Protein AF-A0A0D2JL70-F1 (afdb_monomer_lite)

Organism: NCBI:txid145388

Radius of gyration: 20.04 Å; chains: 1; bounding box: 52×46×48 Å

Structure (mmCIF, N/CA/C/O backbone):
data_AF-A0A0D2JL70-F1
#
_entry.id   AF-A0A0D2JL70-F1
#
loop_
_atom_site.group_PDB
_atom_site.id
_atom_site.type_symbol
_atom_site.label_atom_id
_atom_site.label_alt_id
_atom_site.label_comp_id
_atom_site.label_asym_id
_atom_site.label_entity_id
_atom_site.label_seq_id
_atom_site.pdbx_PDB_ins_code
_atom_site.Cartn_x
_atom_site.Cartn_y
_atom_site.Cartn_z
_atom_site.occupancy
_atom_site.B_iso_or_equiv
_atom_site.auth_seq_id
_atom_site.auth_comp_id
_atom_site.auth_asym_id
_atom_site.auth_atom_id
_atom_site.pdbx_PDB_model_num
ATOM 1 N N . MET 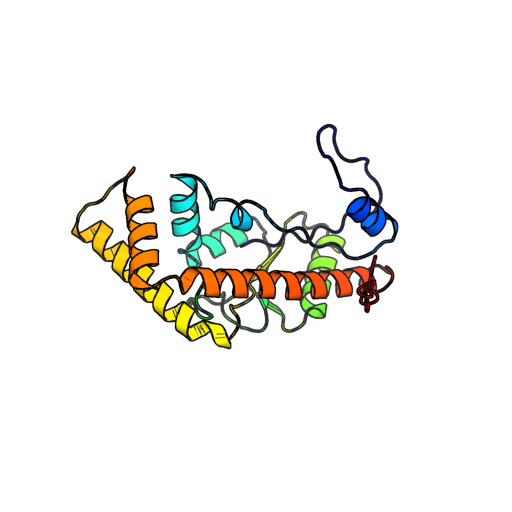A 1 1 ? -1.209 4.383 2.221 1.00 30.00 1 MET A N 1
ATOM 2 C CA . MET A 1 1 ? -0.107 3.481 1.805 1.00 30.00 1 MET A CA 1
ATOM 3 C C . MET A 1 1 ? 0.174 3.728 0.330 1.00 30.00 1 MET A C 1
ATOM 5 O O . MET A 1 1 ? -0.659 3.369 -0.486 1.00 30.00 1 MET A O 1
ATOM 9 N N . ALA A 1 2 ? 1.285 4.381 -0.013 1.00 23.38 2 ALA A N 1
ATOM 10 C CA . ALA A 1 2 ? 1.681 4.625 -1.400 1.00 23.38 2 ALA A CA 1
ATOM 11 C C . ALA A 1 2 ? 2.983 3.865 -1.677 1.00 23.38 2 ALA A C 1
ATOM 13 O O . ALA A 1 2 ? 3.986 4.093 -1.003 1.00 23.38 2 ALA A O 1
ATOM 14 N N . PHE A 1 3 ? 2.953 2.930 -2.625 1.00 27.83 3 PHE A N 1
ATOM 15 C CA . PHE A 1 3 ? 4.145 2.232 -3.099 1.00 27.83 3 PHE A CA 1
ATOM 16 C C . PHE A 1 3 ? 4.815 3.085 -4.171 1.00 27.83 3 PHE A C 1
ATOM 18 O O . PHE A 1 3 ? 4.358 3.137 -5.307 1.00 27.83 3 PHE A O 1
ATOM 25 N N . ALA A 1 4 ? 5.923 3.740 -3.834 1.00 27.39 4 ALA A N 1
ATOM 26 C CA . ALA A 1 4 ? 6.782 4.349 -4.839 1.00 27.39 4 ALA A CA 1
ATOM 27 C C . ALA A 1 4 ? 7.644 3.253 -5.488 1.00 27.39 4 ALA A C 1
ATOM 29 O O . ALA A 1 4 ? 8.771 2.998 -5.070 1.00 27.39 4 ALA A O 1
ATOM 30 N N . ALA A 1 5 ? 7.110 2.582 -6.511 1.00 31.72 5 ALA A N 1
ATOM 31 C CA . ALA A 1 5 ? 7.926 1.791 -7.426 1.00 31.72 5 ALA A CA 1
ATOM 32 C C . ALA A 1 5 ? 8.695 2.762 -8.338 1.00 31.72 5 ALA A C 1
ATOM 34 O O . ALA A 1 5 ? 8.211 3.158 -9.393 1.00 31.72 5 ALA A O 1
ATOM 35 N N . HIS A 1 6 ? 9.863 3.222 -7.894 1.00 35.59 6 HIS A N 1
ATOM 36 C CA . HIS A 1 6 ? 10.832 3.891 -8.760 1.00 35.59 6 HIS A CA 1
ATOM 37 C C . HIS A 1 6 ? 11.891 2.866 -9.164 1.00 35.59 6 HIS A C 1
ATOM 39 O O . HIS A 1 6 ? 12.798 2.573 -8.384 1.00 35.59 6 HIS A O 1
ATOM 45 N N . LEU A 1 7 ? 11.791 2.326 -10.382 1.00 39.09 7 LEU A N 1
ATOM 46 C CA . LEU A 1 7 ? 12.966 1.769 -11.045 1.00 39.09 7 LEU A CA 1
ATOM 47 C C . LEU A 1 7 ? 13.749 2.946 -11.634 1.00 39.09 7 LEU A C 1
ATOM 49 O O . LEU A 1 7 ? 13.274 3.673 -12.504 1.00 39.09 7 LEU A O 1
ATOM 53 N N . CYS A 1 8 ? 14.938 3.179 -11.085 1.00 33.12 8 CYS A N 1
ATOM 54 C CA . CYS A 1 8 ? 15.858 4.196 -11.567 1.00 33.12 8 CYS A CA 1
ATOM 55 C C . CYS A 1 8 ? 16.460 3.711 -12.894 1.00 33.12 8 CYS A C 1
ATOM 57 O O . CYS A 1 8 ? 17.363 2.874 -12.901 1.00 33.12 8 CYS A O 1
ATOM 59 N N . ALA A 1 9 ? 15.951 4.218 -14.017 1.00 33.25 9 ALA A N 1
ATOM 60 C CA . ALA A 1 9 ? 16.594 4.049 -15.311 1.00 33.25 9 ALA A CA 1
ATOM 61 C C . ALA A 1 9 ? 17.949 4.784 -15.302 1.00 33.25 9 ALA A C 1
ATOM 63 O O . ALA A 1 9 ? 18.000 6.005 -15.211 1.00 33.25 9 ALA A O 1
ATOM 64 N N . ALA A 1 10 ? 19.034 4.009 -15.371 1.00 38.28 10 ALA A N 1
ATOM 65 C CA . ALA A 1 10 ? 20.401 4.396 -15.728 1.00 38.28 10 ALA A CA 1
ATOM 66 C C . ALA A 1 10 ? 20.964 5.728 -15.159 1.00 38.28 10 ALA A C 1
ATOM 68 O O . ALA A 1 10 ? 20.834 6.800 -15.741 1.00 38.28 10 ALA A O 1
ATOM 69 N N . ALA A 1 11 ? 21.774 5.577 -14.103 1.00 45.09 11 ALA A N 1
ATOM 70 C CA . ALA A 1 11 ? 23.018 6.317 -13.845 1.00 45.09 11 ALA A CA 1
ATOM 71 C C . ALA A 1 11 ? 22.952 7.856 -13.722 1.00 45.09 11 ALA A C 1
ATOM 73 O O . ALA A 1 11 ? 23.580 8.587 -14.487 1.00 45.09 11 ALA A O 1
ATOM 74 N N . ALA A 1 12 ? 22.350 8.340 -12.636 1.00 50.41 12 ALA A N 1
ATOM 75 C CA . ALA A 1 12 ? 22.871 9.519 -11.946 1.00 50.41 12 ALA A CA 1
ATOM 76 C C . ALA A 1 12 ? 23.528 9.058 -10.637 1.00 50.41 12 ALA A C 1
ATOM 78 O O . ALA A 1 12 ? 22.971 8.216 -9.930 1.00 50.41 12 ALA A O 1
ATOM 79 N N . ALA A 1 13 ? 24.725 9.566 -10.324 1.00 58.47 13 ALA A N 1
ATOM 80 C CA . ALA A 1 13 ? 25.339 9.317 -9.021 1.00 58.47 13 ALA A CA 1
ATOM 81 C C . ALA A 1 13 ? 24.361 9.764 -7.916 1.00 58.47 13 ALA A C 1
ATOM 83 O O . ALA A 1 13 ? 23.736 10.819 -8.075 1.00 58.47 13 ALA A O 1
ATOM 84 N N . PRO A 1 14 ? 24.191 8.982 -6.831 1.00 63.09 14 PRO A N 1
ATOM 85 C CA . PRO A 1 14 ? 23.273 9.357 -5.765 1.00 63.09 14 PRO A CA 1
ATOM 86 C C . PRO A 1 14 ? 23.644 10.751 -5.232 1.00 63.09 14 PRO A C 1
ATOM 88 O O . PRO A 1 14 ? 24.835 11.067 -5.132 1.00 63.09 14 PRO A O 1
ATOM 91 N N . PRO A 1 15 ? 22.655 11.608 -4.919 1.00 73.69 15 PRO A N 1
ATOM 92 C CA . PRO A 1 15 ? 22.916 12.948 -4.408 1.00 73.69 15 PRO A CA 1
ATOM 93 C C . PRO A 1 15 ? 23.774 12.889 -3.138 1.00 73.69 15 PRO A C 1
ATOM 95 O O . PRO A 1 15 ? 23.676 11.948 -2.346 1.00 73.69 15 PRO A O 1
ATOM 98 N N . SER A 1 16 ? 24.616 13.903 -2.929 1.00 74.50 16 SER A N 1
ATOM 99 C CA . SER A 1 16 ? 25.478 14.013 -1.749 1.00 74.50 16 SER A CA 1
ATOM 100 C C . SER A 1 16 ? 24.645 13.901 -0.466 1.00 74.50 16 SER A C 1
ATOM 102 O O . SER A 1 16 ? 23.803 14.751 -0.193 1.00 74.50 16 SER A O 1
ATOM 104 N N . GLY A 1 17 ? 24.878 12.839 0.314 1.00 76.00 17 GLY A N 1
ATOM 105 C CA . GLY A 1 17 ? 24.124 12.522 1.535 1.00 76.00 17 GLY A CA 1
ATOM 106 C C . GLY A 1 17 ? 23.255 11.260 1.451 1.00 76.00 17 GLY A C 1
ATOM 107 O O . GLY A 1 17 ? 22.793 10.791 2.488 1.00 76.00 17 GLY A O 1
ATOM 108 N N . LEU A 1 18 ? 23.072 10.669 0.264 1.00 80.94 18 LEU A N 1
ATOM 109 C CA . LEU A 1 18 ? 22.393 9.383 0.097 1.0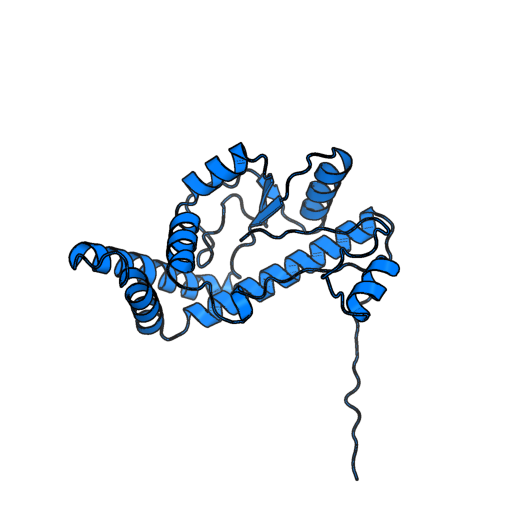0 80.94 18 LEU A CA 1
ATOM 110 C C . LEU A 1 18 ? 23.412 8.236 0.033 1.00 80.94 18 LEU A C 1
ATOM 112 O O . LEU A 1 18 ? 24.158 8.107 -0.937 1.00 80.94 18 LEU A O 1
ATOM 116 N N . ALA A 1 19 ? 23.421 7.383 1.056 1.00 84.62 19 ALA A N 1
ATOM 117 C CA . ALA A 1 19 ? 24.189 6.142 1.050 1.00 84.62 19 ALA A CA 1
ATOM 118 C C . ALA A 1 19 ? 23.319 4.991 0.525 1.00 84.62 19 ALA A C 1
ATOM 120 O O . ALA A 1 19 ? 22.267 4.695 1.090 1.00 84.62 19 ALA A O 1
ATOM 121 N N . VAL A 1 20 ? 23.772 4.331 -0.542 1.00 85.94 20 VAL A N 1
ATOM 122 C CA . VAL A 1 20 ? 23.134 3.129 -1.096 1.00 85.94 20 VAL A CA 1
ATOM 123 C C . VAL A 1 20 ? 24.009 1.929 -0.753 1.00 85.94 20 VAL A C 1
ATOM 125 O O . VAL A 1 20 ? 25.214 1.956 -0.998 1.00 85.94 20 VAL A O 1
ATOM 128 N N . ALA A 1 21 ? 23.419 0.887 -0.165 1.00 89.19 21 ALA A N 1
ATOM 129 C CA . ALA A 1 21 ? 24.138 -0.350 0.129 1.00 89.19 21 ALA A CA 1
ATOM 130 C C . ALA A 1 21 ? 24.642 -1.007 -1.169 1.00 89.19 21 ALA A C 1
ATOM 132 O O . ALA A 1 21 ? 23.918 -1.020 -2.165 1.00 89.19 21 ALA A O 1
ATOM 133 N N . GLU A 1 22 ? 25.848 -1.589 -1.154 1.00 89.06 22 GLU A N 1
ATOM 134 C CA . GLU A 1 22 ? 26.465 -2.167 -2.364 1.00 89.06 22 GLU A CA 1
ATOM 135 C C . GLU A 1 22 ? 25.594 -3.256 -3.002 1.00 89.06 22 GLU A C 1
ATOM 137 O O . GLU A 1 22 ? 25.507 -3.329 -4.220 1.00 89.06 22 GLU A O 1
ATOM 142 N N . GLU A 1 23 ? 24.880 -4.053 -2.204 1.00 89.31 23 GLU A N 1
ATOM 143 C CA . GLU A 1 23 ? 23.943 -5.060 -2.720 1.00 89.31 23 GLU A CA 1
ATOM 144 C C . GLU A 1 23 ? 22.833 -4.435 -3.582 1.00 89.31 23 GLU A C 1
ATOM 146 O O . GLU A 1 23 ? 22.519 -4.934 -4.663 1.00 89.31 23 GLU A O 1
ATOM 151 N N . VAL A 1 24 ? 22.278 -3.303 -3.140 1.00 87.50 24 VAL A N 1
ATOM 152 C CA . VAL A 1 24 ? 21.234 -2.572 -3.871 1.00 87.50 24 VAL A CA 1
ATOM 153 C C . VAL A 1 24 ? 21.829 -1.895 -5.103 1.00 87.50 24 VAL A C 1
ATOM 155 O O . VAL A 1 24 ? 21.246 -1.957 -6.183 1.00 87.50 24 VAL A O 1
ATOM 158 N N . ALA A 1 25 ? 23.012 -1.290 -4.974 1.00 85.50 25 ALA A N 1
ATOM 159 C CA . ALA A 1 25 ? 23.709 -0.672 -6.097 1.00 85.50 25 ALA A CA 1
ATOM 160 C C . ALA A 1 25 ? 24.062 -1.700 -7.188 1.00 85.50 25 ALA A C 1
ATOM 162 O O . ALA A 1 25 ? 23.877 -1.428 -8.375 1.00 85.50 25 ALA A O 1
ATOM 163 N N . ALA A 1 26 ? 24.525 -2.890 -6.801 1.00 83.94 26 ALA A N 1
ATOM 164 C CA . ALA A 1 26 ? 24.796 -3.998 -7.708 1.00 83.94 26 ALA A CA 1
ATOM 165 C C . ALA A 1 26 ? 23.518 -4.481 -8.403 1.00 83.94 26 ALA A C 1
ATOM 167 O O . ALA A 1 26 ? 23.506 -4.579 -9.628 1.00 83.94 26 ALA A O 1
ATOM 168 N N . ALA A 1 27 ? 22.427 -4.685 -7.654 1.00 84.62 27 ALA A N 1
ATOM 169 C CA . ALA A 1 27 ? 21.140 -5.071 -8.228 1.00 84.62 27 ALA A CA 1
ATOM 170 C C . ALA A 1 27 ? 20.658 -4.062 -9.286 1.00 84.62 27 ALA A C 1
ATOM 172 O O . ALA A 1 27 ? 20.289 -4.462 -10.389 1.00 84.62 27 ALA A O 1
ATOM 173 N N . LEU A 1 28 ? 20.752 -2.760 -8.998 1.00 84.00 28 LEU A N 1
ATOM 174 C CA . LEU A 1 28 ? 20.384 -1.706 -9.947 1.00 84.00 28 LEU A CA 1
ATOM 175 C C . LEU A 1 28 ? 21.287 -1.693 -11.192 1.00 84.00 28 LEU A C 1
ATOM 177 O O . LEU A 1 28 ? 20.782 -1.550 -12.303 1.00 84.00 28 LEU A O 1
ATOM 181 N N . ARG A 1 29 ? 22.608 -1.880 -11.041 1.00 82.12 29 ARG A N 1
ATOM 182 C CA . ARG A 1 29 ? 23.542 -1.978 -12.185 1.00 82.12 29 ARG A CA 1
ATOM 183 C C . ARG A 1 29 ? 23.259 -3.188 -13.075 1.00 82.12 29 ARG A C 1
ATOM 185 O O . ARG A 1 29 ? 23.468 -3.113 -14.280 1.00 82.12 29 ARG A O 1
ATOM 192 N N . GLU A 1 30 ? 22.818 -4.290 -12.480 1.00 83.31 30 GLU A N 1
ATOM 193 C CA . GLU A 1 30 ? 22.501 -5.547 -13.165 1.00 83.31 30 GLU A CA 1
ATOM 194 C C . GLU A 1 30 ? 21.080 -5.569 -13.755 1.00 83.31 30 GLU A C 1
ATOM 196 O O . GLU A 1 30 ? 20.690 -6.563 -14.366 1.00 83.31 30 GLU A O 1
ATOM 201 N N . GLY A 1 31 ? 20.290 -4.501 -13.574 1.00 78.69 31 GLY A N 1
ATOM 202 C CA . GLY A 1 31 ? 18.889 -4.457 -14.004 1.00 78.69 31 GLY A CA 1
ATOM 203 C C . GLY A 1 31 ? 17.989 -5.430 -13.233 1.00 78.69 31 GLY A C 1
ATOM 204 O O . GLY A 1 31 ? 16.946 -5.841 -13.738 1.00 78.69 31 GLY A O 1
ATOM 205 N N . ARG A 1 32 ? 18.397 -5.833 -12.024 1.00 82.38 32 ARG A N 1
ATOM 206 C CA . ARG A 1 32 ? 17.608 -6.699 -11.145 1.00 82.38 32 ARG A CA 1
ATOM 207 C C . ARG A 1 32 ? 16.545 -5.867 -10.418 1.00 82.38 32 ARG A C 1
ATOM 209 O O . ARG A 1 32 ? 16.842 -4.754 -9.979 1.00 82.38 32 ARG A O 1
ATOM 216 N N . PRO A 1 33 ? 15.323 -6.398 -10.247 1.00 83.19 33 PRO A N 1
ATOM 217 C CA . PRO A 1 33 ? 14.238 -5.670 -9.600 1.00 83.19 33 PRO A CA 1
ATOM 218 C C . PRO A 1 33 ? 14.545 -5.396 -8.123 1.00 83.19 33 PRO A C 1
ATOM 220 O O . PRO A 1 33 ? 15.004 -6.278 -7.396 1.00 83.19 33 PRO A O 1
ATOM 223 N N . VAL A 1 34 ? 14.244 -4.175 -7.677 1.00 85.25 34 VAL A N 1
ATOM 224 C CA . VAL A 1 34 ? 14.406 -3.719 -6.290 1.00 85.25 34 VAL A CA 1
ATOM 225 C C . VAL A 1 34 ? 13.077 -3.156 -5.796 1.00 85.25 34 VAL A C 1
ATOM 227 O O . VAL A 1 34 ? 12.405 -2.416 -6.511 1.00 85.25 34 VAL A O 1
ATOM 230 N N . VAL A 1 35 ? 12.709 -3.483 -4.556 1.00 87.44 35 VAL A N 1
ATOM 231 C CA . VAL A 1 35 ? 11.537 -2.924 -3.869 1.00 87.44 35 VAL A CA 1
ATOM 232 C C . VAL A 1 35 ? 12.014 -2.126 -2.666 1.00 87.44 35 VAL A C 1
ATOM 234 O O . VAL A 1 35 ? 12.699 -2.659 -1.795 1.00 87.44 35 VAL A O 1
ATOM 237 N N . ALA A 1 36 ? 11.642 -0.850 -2.611 1.00 84.44 36 ALA A N 1
ATOM 238 C CA . ALA A 1 36 ? 11.872 -0.021 -1.438 1.00 84.44 36 ALA A CA 1
ATOM 239 C C . ALA A 1 36 ? 10.803 -0.303 -0.371 1.00 84.44 36 ALA A C 1
ATOM 241 O O . ALA A 1 36 ? 9.616 -0.403 -0.681 1.00 84.44 36 ALA A O 1
ATOM 242 N N . LEU A 1 37 ? 11.227 -0.400 0.889 1.00 78.19 37 LEU A N 1
ATOM 243 C CA . LEU A 1 37 ? 10.343 -0.506 2.048 1.00 78.19 37 LEU A CA 1
ATOM 244 C C . LEU A 1 37 ? 10.550 0.709 2.952 1.00 78.19 37 LEU A C 1
ATOM 246 O O . LEU A 1 37 ? 11.675 1.155 3.171 1.00 78.19 37 LEU A O 1
ATOM 250 N N . GLU A 1 38 ? 9.452 1.241 3.471 1.00 77.00 38 GLU A N 1
ATOM 251 C CA . GLU A 1 38 ? 9.439 2.403 4.355 1.00 77.00 38 GLU A CA 1
ATOM 252 C C . GLU A 1 38 ? 9.718 1.954 5.805 1.00 77.00 38 GLU A C 1
ATOM 254 O O . GLU A 1 38 ? 9.176 0.948 6.270 1.00 77.00 38 GLU A O 1
ATOM 259 N N . SER A 1 39 ? 10.617 2.651 6.510 1.00 52.00 39 SER A N 1
ATOM 260 C CA . SER A 1 39 ? 11.148 2.208 7.807 1.00 52.00 39 SER A CA 1
ATOM 261 C C . SER A 1 39 ? 10.326 2.682 9.006 1.00 52.00 39 SER A C 1
ATOM 263 O O . SER A 1 39 ? 10.401 2.052 10.066 1.00 52.00 39 SER A O 1
ATOM 265 N N . THR A 1 40 ? 9.526 3.744 8.867 1.00 53.31 40 THR A N 1
ATOM 266 C CA . THR A 1 40 ? 8.657 4.280 9.929 1.00 53.31 40 THR A CA 1
ATOM 267 C C . THR A 1 40 ? 7.587 3.264 10.318 1.00 53.31 40 THR A C 1
ATOM 269 O O . THR A 1 40 ? 7.313 3.097 11.509 1.00 53.31 40 THR A O 1
ATOM 272 N N . ILE A 1 41 ? 7.063 2.503 9.351 1.00 52.72 41 ILE A N 1
ATOM 273 C CA . ILE A 1 41 ? 6.166 1.360 9.591 1.00 52.72 41 ILE A CA 1
ATOM 274 C C . ILE A 1 41 ? 6.850 0.245 10.405 1.00 52.72 41 ILE A C 1
ATOM 276 O O . ILE A 1 41 ? 6.196 -0.402 11.220 1.00 52.72 41 ILE A O 1
ATOM 280 N N . ILE A 1 42 ? 8.154 0.021 10.211 1.00 41.28 42 ILE A N 1
ATOM 281 C CA . ILE A 1 42 ? 8.908 -1.071 10.853 1.00 41.28 42 ILE A CA 1
ATOM 282 C C . ILE A 1 42 ? 9.414 -0.674 12.248 1.00 41.28 42 ILE A C 1
ATOM 284 O O . ILE A 1 42 ? 9.486 -1.518 13.138 1.00 41.28 42 ILE A O 1
ATOM 288 N N . SER A 1 43 ? 9.786 0.594 12.439 1.00 33.94 43 SER A N 1
ATOM 289 C CA . SER A 1 43 ? 10.652 0.989 13.556 1.00 33.94 43 SER A CA 1
ATOM 290 C C . SER A 1 43 ? 9.903 1.626 14.723 1.00 33.94 43 SER A C 1
ATOM 292 O O . SER A 1 43 ? 10.201 1.293 15.864 1.00 33.94 43 SER A O 1
ATOM 294 N N . HIS A 1 44 ? 8.967 2.549 14.480 1.00 42.72 44 HIS A N 1
ATOM 295 C CA . HIS A 1 44 ? 8.385 3.344 15.575 1.00 42.72 44 HIS A CA 1
ATOM 296 C C . HIS A 1 44 ? 6.892 3.663 15.429 1.00 42.72 44 HIS A C 1
ATOM 298 O O . HIS A 1 44 ? 6.291 4.156 16.383 1.00 42.72 44 HIS A O 1
ATOM 304 N N . GLY A 1 45 ? 6.268 3.419 14.271 1.00 50.88 45 GLY A N 1
ATOM 305 C CA . GLY A 1 45 ? 5.075 4.192 13.930 1.00 50.88 45 GLY A CA 1
ATOM 306 C C . GLY A 1 45 ? 5.431 5.686 13.851 1.00 50.88 45 GLY A C 1
ATOM 307 O O . GLY A 1 45 ? 6.469 6.139 14.336 1.00 50.88 45 GLY A O 1
ATOM 308 N N . MET A 1 46 ? 4.620 6.491 13.174 1.00 41.91 46 MET A N 1
ATOM 309 C CA . MET A 1 46 ? 4.888 7.932 13.125 1.00 41.91 46 MET A CA 1
ATOM 310 C C . MET A 1 46 ? 4.879 8.524 14.564 1.00 41.91 46 MET A C 1
ATOM 312 O O . MET A 1 46 ? 4.162 8.012 15.435 1.00 41.91 46 MET A O 1
ATOM 316 N N . PRO A 1 47 ? 5.663 9.575 14.862 1.00 41.50 47 PRO A N 1
ATOM 317 C CA . PRO A 1 47 ? 5.568 10.289 16.132 1.00 41.50 47 PRO A CA 1
ATOM 318 C C . PRO A 1 47 ? 4.254 11.083 16.223 1.00 41.50 47 PRO A C 1
ATOM 320 O O . PRO A 1 47 ? 3.640 11.438 15.218 1.00 41.50 47 PRO A O 1
ATOM 323 N N . TYR A 1 48 ? 3.808 11.350 17.447 1.00 38.94 48 TYR A N 1
ATOM 324 C CA . TYR A 1 48 ? 2.661 12.216 17.722 1.00 38.94 48 TYR A CA 1
ATOM 325 C C . TYR A 1 48 ? 3.017 13.700 17.492 1.00 38.94 48 TYR A C 1
ATOM 327 O O . TYR A 1 48 ? 4.110 14.095 17.909 1.00 38.94 48 TYR A O 1
ATOM 335 N N . PRO A 1 49 ? 2.124 14.553 16.935 1.00 45.53 49 PRO A N 1
ATOM 336 C CA . PRO A 1 49 ? 0.744 14.299 16.479 1.00 45.53 49 PRO A CA 1
ATOM 337 C C . PRO A 1 49 ? 0.618 13.781 15.042 1.00 45.53 49 PRO A C 1
ATOM 339 O O . PRO A 1 49 ? -0.479 13.392 14.637 1.00 45.53 49 PRO A O 1
ATOM 342 N N . GLN A 1 50 ? 1.715 13.750 14.276 1.00 46.62 50 GLN A N 1
ATOM 343 C CA . GLN A 1 50 ? 1.671 13.433 12.846 1.00 46.62 50 GLN A CA 1
ATOM 344 C C . GLN A 1 50 ? 1.089 12.041 12.577 1.00 46.62 50 GLN A C 1
ATOM 346 O O . GLN A 1 50 ? 0.369 11.851 11.608 1.00 46.62 50 GLN A O 1
ATOM 351 N N . ASN A 1 51 ? 1.320 11.071 13.464 1.00 46.91 51 ASN A N 1
ATOM 352 C CA . ASN A 1 51 ? 0.739 9.735 13.341 1.00 46.91 51 ASN A CA 1
ATOM 353 C C . ASN A 1 51 ? -0.782 9.681 13.380 1.00 46.91 51 ASN A C 1
ATOM 355 O O . ASN A 1 51 ? -1.355 8.814 12.733 1.00 46.91 51 ASN A O 1
ATOM 359 N N . LEU A 1 52 ? -1.419 10.571 14.132 1.00 42.47 52 LEU A N 1
ATOM 360 C CA . LEU A 1 52 ? -2.862 10.616 14.292 1.00 42.47 52 LEU A CA 1
ATOM 361 C C . LEU A 1 52 ? -3.508 11.413 13.185 1.00 42.47 52 LEU A C 1
ATOM 363 O O . LEU A 1 52 ? -4.494 10.948 12.641 1.00 42.47 52 LEU A O 1
ATOM 367 N N . GLU A 1 53 ? -2.951 12.569 12.838 1.00 45.69 53 GLU A N 1
ATOM 368 C CA . GLU A 1 53 ? -3.439 13.340 11.695 1.00 45.69 53 GLU A CA 1
ATOM 369 C C . GLU A 1 53 ? -3.309 12.507 10.424 1.00 45.69 53 GLU A C 1
ATOM 371 O O . GLU A 1 53 ? -4.297 12.304 9.736 1.00 45.69 53 GLU A O 1
ATOM 376 N N . THR A 1 54 ? -2.156 11.873 10.190 1.00 46.50 54 THR A N 1
ATOM 377 C CA . THR A 1 54 ? -1.991 10.977 9.041 1.00 46.50 54 THR A CA 1
ATOM 378 C C . THR A 1 54 ? -2.849 9.713 9.152 1.00 46.50 54 THR A C 1
ATOM 380 O O . THR A 1 54 ? -3.380 9.275 8.140 1.00 46.50 54 THR A O 1
ATOM 383 N N . ALA A 1 55 ? -3.040 9.110 10.334 1.00 51.84 55 ALA A N 1
ATOM 384 C CA . ALA A 1 55 ? -3.939 7.956 10.462 1.00 51.84 55 ALA A CA 1
ATOM 385 C C . ALA A 1 55 ? -5.407 8.337 10.216 1.00 51.84 55 ALA A C 1
ATOM 387 O O . ALA A 1 55 ? -6.083 7.628 9.486 1.00 51.84 55 ALA A O 1
ATOM 388 N N . LEU A 1 56 ? -5.891 9.450 10.772 1.00 48.25 56 LEU A N 1
ATOM 389 C CA . LEU A 1 56 ? -7.263 9.939 10.596 1.00 48.25 56 LEU A CA 1
ATOM 390 C C . LEU A 1 56 ? -7.516 10.450 9.172 1.00 48.25 56 LEU A C 1
ATOM 392 O O . LEU A 1 56 ? -8.579 10.187 8.620 1.00 48.25 56 LEU A O 1
ATOM 396 N N . GLU A 1 57 ? -6.548 11.125 8.550 1.00 45.59 57 GLU A N 1
ATOM 397 C CA . GLU A 1 57 ? -6.642 11.568 7.153 1.00 45.59 57 GLU A CA 1
ATOM 398 C C . GLU A 1 57 ? -6.619 10.384 6.181 1.00 45.59 57 GLU A C 1
ATOM 400 O O . GLU A 1 57 ? -7.375 10.382 5.216 1.00 45.59 57 GLU A O 1
ATOM 405 N N . VAL A 1 58 ? -5.831 9.338 6.461 1.00 51.69 58 VAL A N 1
ATOM 406 C CA . VAL A 1 58 ? -5.829 8.092 5.669 1.00 51.69 58 VAL A CA 1
ATOM 407 C C . VAL A 1 58 ? -7.121 7.280 5.856 1.00 51.69 58 VAL A C 1
ATOM 409 O O . VAL A 1 58 ? -7.444 6.460 4.995 1.00 51.69 58 VAL A O 1
ATOM 412 N N . LEU A 1 59 ? -7.871 7.499 6.942 1.00 61.22 59 LEU A N 1
ATOM 413 C CA . LEU A 1 59 ? -9.156 6.835 7.196 1.00 61.22 59 LEU A CA 1
ATOM 414 C C . LEU A 1 59 ? -10.335 7.495 6.456 1.00 61.22 59 LEU A C 1
ATOM 416 O O . LEU A 1 59 ? -11.327 6.816 6.196 1.00 61.22 59 LEU A O 1
ATOM 420 N N . ASP A 1 60 ? -10.233 8.765 6.041 1.00 78.94 60 ASP A N 1
ATOM 421 C CA . ASP A 1 60 ? -11.202 9.375 5.116 1.00 78.94 60 ASP A CA 1
ATOM 422 C C . ASP A 1 60 ? -10.827 9.021 3.670 1.00 78.94 60 ASP A C 1
ATOM 424 O O . ASP A 1 60 ? -10.195 9.783 2.928 1.00 78.94 60 ASP A O 1
ATOM 428 N N . ILE A 1 61 ? -11.179 7.794 3.287 1.00 85.31 61 ILE A N 1
ATOM 429 C CA . ILE A 1 61 ? -10.881 7.238 1.967 1.00 85.31 61 ILE A CA 1
ATOM 430 C C . ILE A 1 61 ? -11.490 8.075 0.829 1.00 85.31 61 ILE A C 1
ATOM 432 O O . ILE A 1 61 ? -10.752 8.357 -0.119 1.00 85.31 61 ILE A O 1
ATOM 436 N N . PRO A 1 62 ? -12.764 8.521 0.883 1.00 89.31 62 PRO A N 1
ATOM 437 C CA . PRO A 1 62 ? -13.323 9.396 -0.146 1.00 89.31 62 PRO A CA 1
ATOM 438 C C . PRO A 1 62 ? -12.497 10.666 -0.353 1.00 89.31 62 PRO A C 1
ATOM 440 O O . PRO A 1 62 ? -12.084 10.957 -1.475 1.00 89.31 62 PRO A O 1
ATOM 443 N N . ARG A 1 63 ? -12.179 11.385 0.730 1.00 86.44 63 ARG A N 1
ATOM 444 C CA . ARG A 1 63 ? -11.412 12.633 0.645 1.00 86.44 63 ARG A CA 1
ATOM 445 C C . ARG A 1 63 ? -9.974 12.405 0.188 1.00 86.44 63 ARG A C 1
ATOM 447 O O . ARG A 1 63 ? -9.419 13.212 -0.558 1.00 86.44 63 ARG A O 1
ATOM 454 N N . THR A 1 64 ? -9.372 11.294 0.604 1.00 87.69 64 THR A N 1
ATOM 455 C CA . THR A 1 64 ? -8.048 10.880 0.130 1.00 87.69 64 THR A CA 1
ATOM 456 C C . THR A 1 64 ? -8.059 10.638 -1.378 1.00 87.69 64 THR A C 1
ATOM 458 O O . THR A 1 64 ? -7.151 11.091 -2.071 1.00 87.69 64 THR A O 1
ATOM 461 N N . LEU A 1 65 ? -9.083 9.962 -1.907 1.00 91.25 65 LEU A N 1
ATOM 462 C CA . LEU A 1 65 ? -9.214 9.724 -3.345 1.00 91.25 65 LEU A CA 1
ATOM 463 C C . LEU A 1 65 ? -9.368 11.034 -4.130 1.00 91.25 65 LEU A C 1
ATOM 465 O O . LEU A 1 65 ? -8.655 11.212 -5.115 1.00 91.25 65 LEU A O 1
ATOM 469 N N . GLU A 1 66 ? -10.198 11.972 -3.662 1.00 91.00 66 GLU A N 1
ATOM 470 C CA . GLU A 1 66 ? -10.339 13.304 -4.281 1.00 91.00 66 GLU A CA 1
ATOM 471 C C . GLU A 1 66 ? -9.008 14.072 -4.314 1.00 91.00 66 GLU A C 1
ATOM 473 O O . GLU A 1 66 ? -8.641 14.697 -5.317 1.00 91.00 66 GLU A O 1
ATOM 478 N N . PHE A 1 67 ? -8.248 14.015 -3.216 1.00 91.00 67 PHE A N 1
ATOM 479 C CA . PHE A 1 67 ? -6.939 14.653 -3.141 1.00 91.00 67 PHE A CA 1
ATOM 480 C C . PHE A 1 67 ? -5.943 14.018 -4.119 1.00 91.00 67 PHE A C 1
ATOM 482 O O . PHE A 1 67 ? -5.273 14.734 -4.864 1.00 91.00 67 PHE A O 1
ATOM 489 N N . LEU A 1 68 ? -5.856 12.684 -4.146 1.00 91.12 68 LEU A N 1
ATOM 490 C CA . LEU A 1 68 ? -4.955 11.953 -5.040 1.00 91.12 68 LEU A CA 1
ATOM 491 C C . LEU A 1 68 ? -5.295 12.190 -6.516 1.00 91.12 68 LEU A C 1
ATOM 493 O O . LEU A 1 68 ? -4.383 12.406 -7.313 1.00 91.12 68 LEU A O 1
ATOM 497 N N . GLU A 1 69 ? -6.582 12.235 -6.862 1.00 90.06 69 GLU A N 1
ATOM 498 C CA . GLU A 1 69 ? -7.050 12.596 -8.201 1.00 90.06 69 GLU A CA 1
ATOM 499 C C . GLU A 1 69 ? -6.599 14.013 -8.582 1.00 90.06 69 GLU A C 1
ATOM 501 O O . GLU A 1 69 ? -6.005 14.215 -9.642 1.00 90.06 69 GLU A O 1
ATOM 506 N N . THR A 1 70 ? -6.782 14.981 -7.680 1.00 91.44 70 THR A N 1
ATOM 507 C CA . THR A 1 70 ? -6.351 16.374 -7.890 1.00 91.44 70 THR A CA 1
ATOM 508 C C . THR A 1 70 ? -4.835 16.489 -8.085 1.00 91.44 70 THR A C 1
ATOM 510 O O . THR A 1 70 ? -4.369 17.323 -8.859 1.00 91.44 70 THR A O 1
ATOM 513 N N . GLN A 1 71 ? -4.049 15.652 -7.400 1.00 89.50 71 GLN A N 1
ATOM 514 C CA . GLN A 1 71 ? -2.588 15.603 -7.532 1.00 89.50 71 GLN A CA 1
ATOM 515 C C . GLN A 1 71 ? -2.104 14.778 -8.738 1.00 89.50 71 GLN A C 1
ATOM 517 O O . GLN A 1 71 ? -0.896 14.629 -8.925 1.00 89.50 71 GLN A O 1
ATOM 522 N N . GLY A 1 72 ? -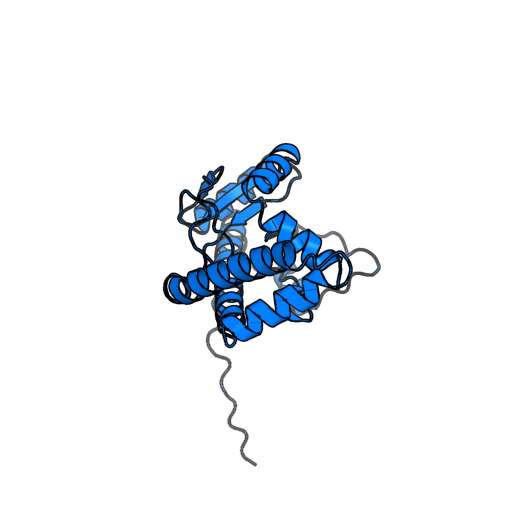3.009 14.224 -9.552 1.00 88.31 72 GLY A N 1
ATOM 523 C CA . GLY A 1 72 ? -2.650 13.380 -10.694 1.00 88.31 72 GLY A CA 1
ATOM 524 C C . GLY A 1 72 ? -2.001 12.050 -10.295 1.00 88.31 72 GLY A C 1
ATOM 525 O O . GLY A 1 72 ? -1.294 11.439 -11.098 1.00 88.31 72 GLY A O 1
ATOM 526 N N . VAL A 1 73 ? -2.209 11.597 -9.056 1.00 91.50 73 VAL A N 1
ATOM 527 C CA . VAL A 1 73 ? -1.706 10.309 -8.576 1.00 91.50 73 VAL A CA 1
ATOM 528 C C . VAL A 1 73 ? -2.635 9.212 -9.074 1.00 91.50 73 VAL A C 1
ATOM 530 O O . VAL A 1 73 ? -3.821 9.182 -8.756 1.00 91.50 73 VAL A O 1
ATOM 533 N N . THR A 1 74 ? -2.087 8.274 -9.843 1.00 91.81 74 THR A N 1
ATOM 534 C CA . THR A 1 74 ? -2.861 7.120 -10.313 1.00 91.81 74 THR A CA 1
ATOM 535 C C . THR A 1 74 ? -3.133 6.182 -9.144 1.00 91.81 74 THR A C 1
ATOM 537 O O . THR A 1 74 ? -2.200 5.788 -8.445 1.00 91.81 74 THR A O 1
ATOM 540 N N . VAL A 1 75 ? -4.392 5.792 -8.943 1.00 94.75 75 VAL A N 1
ATOM 541 C CA . VAL A 1 75 ? -4.795 4.860 -7.882 1.00 94.75 75 VAL A CA 1
ATOM 542 C C . VAL A 1 75 ? -5.468 3.642 -8.502 1.00 94.75 75 VAL A C 1
ATOM 544 O O . VAL A 1 75 ? -6.449 3.777 -9.232 1.00 94.75 75 VAL A O 1
ATOM 547 N N . ALA A 1 76 ? -4.968 2.450 -8.183 1.00 96.38 76 ALA A N 1
ATOM 548 C CA . ALA A 1 76 ? -5.556 1.183 -8.602 1.00 96.38 76 ALA A CA 1
ATOM 549 C C . ALA A 1 76 ? -5.658 0.215 -7.421 1.00 96.38 76 ALA A C 1
ATOM 551 O O . ALA A 1 76 ? -4.757 0.163 -6.583 1.00 96.38 76 ALA A O 1
ATOM 552 N N . ALA A 1 77 ? -6.726 -0.576 -7.363 1.00 96.56 77 ALA A N 1
ATOM 553 C CA . ALA A 1 77 ? -6.853 -1.667 -6.405 1.00 96.56 77 ALA A CA 1
ATOM 554 C C . ALA A 1 77 ? -6.467 -3.014 -7.034 1.00 96.56 77 ALA A C 1
ATOM 556 O O . ALA A 1 77 ? -6.730 -3.269 -8.212 1.00 96.56 77 ALA A O 1
ATOM 557 N N . TYR A 1 78 ? -5.818 -3.870 -6.244 1.00 97.00 78 TYR A N 1
ATOM 558 C CA . TYR A 1 78 ? -5.302 -5.160 -6.696 1.00 97.00 78 TYR A CA 1
ATOM 559 C C . TYR A 1 78 ? -6.308 -6.291 -6.435 1.00 97.00 78 TYR A C 1
ATOM 561 O O . TYR A 1 78 ? -6.570 -6.648 -5.285 1.00 97.00 78 TYR A O 1
ATOM 569 N N . GLY A 1 79 ? -6.862 -6.867 -7.503 1.00 95.88 79 GLY A N 1
ATOM 570 C CA . GLY A 1 79 ? -7.787 -8.002 -7.464 1.00 95.88 79 GLY A CA 1
ATOM 571 C C . GLY A 1 79 ? -9.176 -7.681 -6.900 1.00 95.88 79 GLY A C 1
ATOM 572 O O . GLY A 1 79 ? -9.880 -8.589 -6.461 1.00 95.88 79 GLY A O 1
ATOM 573 N N . THR A 1 80 ? -9.561 -6.403 -6.846 1.00 95.12 80 THR A N 1
ATOM 574 C CA . THR A 1 80 ? -10.836 -5.937 -6.280 1.00 95.12 80 THR A CA 1
ATOM 575 C C . THR A 1 80 ? -11.290 -4.632 -6.943 1.00 95.12 80 THR A C 1
ATOM 577 O O . THR A 1 80 ? -10.467 -3.881 -7.463 1.00 95.12 80 THR A O 1
ATOM 580 N N . ASP A 1 81 ? -12.598 -4.363 -6.929 1.00 95.19 81 ASP A N 1
ATOM 581 C CA . ASP A 1 81 ? -13.211 -3.138 -7.475 1.00 95.19 81 ASP A CA 1
ATOM 582 C C . ASP A 1 81 ? -13.290 -1.996 -6.441 1.00 95.19 81 ASP A C 1
ATOM 584 O O . ASP A 1 81 ? -13.737 -0.886 -6.739 1.00 95.19 81 ASP A O 1
ATOM 588 N N . GLU A 1 82 ? -12.868 -2.271 -5.210 1.00 93.69 82 GLU A N 1
ATOM 589 C CA . GLU A 1 82 ? -13.009 -1.399 -4.049 1.00 93.69 82 GLU A CA 1
ATOM 590 C C . GLU A 1 82 ? -11.647 -1.105 -3.423 1.00 93.69 82 GLU A C 1
ATOM 592 O O . GLU A 1 82 ? -10.780 -1.980 -3.371 1.00 93.69 82 GLU A O 1
ATOM 597 N N . LEU A 1 83 ? -11.444 0.118 -2.930 1.00 92.38 83 LEU A N 1
ATOM 598 C CA . LEU A 1 83 ? -10.212 0.456 -2.232 1.00 92.38 83 LEU A CA 1
ATOM 599 C C . LEU A 1 83 ? -10.192 -0.260 -0.866 1.00 92.38 83 LEU A C 1
ATOM 601 O O . LEU A 1 83 ? -11.133 -0.096 -0.093 1.00 92.38 83 LEU A O 1
ATOM 605 N N . PRO A 1 84 ? -9.163 -1.045 -0.523 1.00 90.38 84 PRO A N 1
ATOM 606 C CA . PRO A 1 84 ? -9.076 -1.666 0.796 1.00 90.38 84 PRO A CA 1
ATOM 607 C C . PRO A 1 84 ? -8.827 -0.623 1.897 1.00 90.38 84 PRO A C 1
ATOM 609 O O . PRO A 1 84 ? -7.994 0.270 1.731 1.00 90.38 84 PRO A O 1
ATOM 612 N N . ALA A 1 85 ? -9.486 -0.773 3.050 1.00 84.50 85 ALA A N 1
ATOM 613 C CA . ALA A 1 85 ? -9.326 0.106 4.213 1.00 84.50 85 ALA A CA 1
ATOM 614 C C . ALA A 1 85 ? -8.323 -0.468 5.223 1.00 84.50 85 ALA A C 1
ATOM 616 O O . ALA A 1 85 ? -8.627 -0.645 6.396 1.00 84.50 85 ALA A O 1
ATOM 617 N N . PHE A 1 86 ? -7.108 -0.769 4.753 1.00 81.44 86 PHE A N 1
ATOM 618 C CA . PHE A 1 86 ? -5.967 -1.238 5.552 1.00 81.44 86 PHE A CA 1
ATOM 619 C C . PHE A 1 86 ? -6.198 -2.561 6.309 1.00 81.44 86 PHE A C 1
ATOM 621 O O . PHE A 1 86 ? -5.668 -3.595 5.906 1.00 81.44 86 PHE A O 1
ATOM 628 N N . PHE A 1 87 ? -6.984 -2.541 7.385 1.00 75.94 87 PHE A N 1
ATOM 629 C CA . PHE A 1 87 ? -7.364 -3.719 8.157 1.00 75.94 87 PHE A CA 1
ATOM 630 C C . PHE A 1 87 ? -8.511 -4.490 7.513 1.00 75.94 87 PHE A C 1
ATOM 632 O O . PHE A 1 87 ? -8.574 -5.700 7.682 1.00 75.94 87 PHE A O 1
ATOM 639 N N . THR A 1 88 ? -9.377 -3.846 6.734 1.00 81.06 88 THR A N 1
ATOM 640 C CA . THR A 1 88 ? -10.472 -4.533 6.043 1.00 81.06 88 THR A CA 1
ATOM 641 C C . THR A 1 88 ? -10.242 -4.569 4.537 1.00 81.06 88 THR A C 1
ATOM 643 O O . THR A 1 88 ? -9.604 -3.704 3.927 1.00 81.06 88 THR A O 1
ATOM 646 N N . ARG A 1 89 ? -10.813 -5.591 3.898 1.00 87.31 89 ARG A N 1
ATOM 647 C CA . ARG A 1 89 ? -10.841 -5.697 2.435 1.00 87.31 89 ARG A CA 1
ATOM 648 C C . ARG A 1 89 ? -11.873 -4.758 1.800 1.00 87.31 89 ARG A C 1
ATOM 650 O O . ARG A 1 89 ? -11.842 -4.589 0.586 1.00 87.31 89 ARG A O 1
ATOM 657 N N . ARG A 1 90 ? -12.773 -4.181 2.610 1.00 85.75 90 ARG A N 1
ATOM 658 C CA . ARG A 1 90 ? -13.908 -3.355 2.183 1.00 85.75 90 ARG A CA 1
ATOM 659 C C . ARG A 1 90 ? -13.932 -2.006 2.918 1.00 85.75 90 ARG A C 1
ATOM 661 O O . ARG A 1 90 ? -14.054 -1.985 4.140 1.00 85.75 90 ARG A O 1
ATOM 668 N N . SER A 1 91 ? -13.842 -0.908 2.175 1.00 86.69 91 SER A N 1
ATOM 669 C CA . SER A 1 91 ? -14.018 0.486 2.607 1.00 86.69 91 SER A CA 1
ATOM 670 C C . SER A 1 91 ? -15.386 1.107 2.275 1.00 86.69 91 SER A C 1
ATOM 672 O O . SER A 1 91 ? -15.680 2.215 2.711 1.00 86.69 91 SER A O 1
ATOM 674 N N . GLY A 1 92 ? -16.196 0.464 1.436 1.00 89.12 92 GLY A N 1
ATOM 675 C CA . GLY A 1 92 ? -17.350 1.041 0.745 1.00 89.12 92 GLY A CA 1
ATOM 676 C C . GLY A 1 92 ? -17.001 1.980 -0.421 1.00 89.12 92 GLY A C 1
ATOM 677 O O . GLY A 1 92 ? -17.909 2.486 -1.078 1.00 89.12 92 GLY A O 1
ATOM 678 N N . CYS A 1 93 ? -15.716 2.221 -0.702 1.00 90.75 93 CYS A N 1
ATOM 679 C CA . CYS A 1 93 ? -15.264 3.200 -1.692 1.00 90.75 93 CYS A CA 1
ATOM 680 C C . CYS A 1 93 ? -14.741 2.517 -2.958 1.00 90.75 93 CYS A C 1
ATOM 682 O O . CYS A 1 93 ? -13.745 1.792 -2.927 1.00 90.75 93 CYS A O 1
ATOM 684 N N . ARG A 1 94 ? -15.382 2.782 -4.100 1.00 95.19 94 ARG A N 1
ATOM 685 C CA . ARG A 1 94 ? -14.961 2.234 -5.395 1.00 95.19 94 ARG A CA 1
ATOM 686 C C . ARG A 1 94 ? -13.548 2.704 -5.751 1.00 95.19 94 ARG A C 1
ATOM 688 O O . ARG A 1 94 ? -13.247 3.892 -5.664 1.00 95.19 94 ARG A O 1
ATOM 695 N N . ALA A 1 95 ? -12.702 1.780 -6.192 1.00 94.06 95 ALA A N 1
ATOM 696 C CA . ALA A 1 95 ? -11.368 2.117 -6.668 1.00 94.06 95 ALA A CA 1
ATOM 697 C C . ALA A 1 95 ? -11.443 2.834 -8.035 1.00 94.06 95 ALA A C 1
ATOM 699 O O . ALA A 1 95 ? -12.236 2.418 -8.887 1.00 94.06 95 ALA A O 1
ATOM 700 N N . PRO A 1 96 ? -10.614 3.867 -8.294 1.00 95.19 96 PRO A N 1
ATOM 701 C CA . PRO A 1 96 ? -10.580 4.536 -9.600 1.00 95.19 96 PRO A CA 1
ATOM 702 C C . PRO A 1 96 ? -10.204 3.594 -10.752 1.00 95.19 96 PRO A C 1
ATOM 704 O O . PRO A 1 96 ? -10.736 3.711 -11.855 1.00 95.19 96 PRO A O 1
ATOM 707 N N . ALA A 1 97 ? -9.324 2.629 -10.479 1.00 95.94 97 ALA A N 1
ATOM 708 C CA . ALA A 1 97 ? -8.953 1.560 -11.395 1.00 95.94 97 ALA A CA 1
ATOM 709 C C . ALA A 1 97 ? -8.772 0.227 -10.654 1.00 95.94 97 ALA A C 1
ATOM 711 O O . ALA A 1 97 ? -8.564 0.189 -9.439 1.00 95.94 97 ALA A O 1
ATOM 712 N N . ARG A 1 98 ? -8.802 -0.870 -11.413 1.00 96.75 98 ARG A N 1
ATOM 713 C CA . ARG A 1 98 ? -8.522 -2.229 -10.945 1.00 96.75 98 ARG A CA 1
ATOM 714 C C . ARG A 1 98 ? -7.425 -2.857 -11.794 1.00 96.75 98 ARG A C 1
ATOM 716 O O . ARG A 1 98 ? -7.397 -2.668 -13.008 1.00 96.75 98 ARG A O 1
ATOM 723 N N . VAL A 1 99 ? -6.558 -3.626 -11.146 1.00 97.00 99 VAL A N 1
ATOM 724 C CA . VAL A 1 99 ? -5.575 -4.513 -11.779 1.00 97.00 99 VAL A CA 1
ATOM 725 C C . VAL A 1 99 ? -5.655 -5.884 -11.122 1.00 97.00 99 VAL A C 1
ATOM 727 O O . VAL A 1 99 ? -5.821 -5.963 -9.909 1.00 97.00 99 VAL A O 1
ATOM 730 N N . ASP A 1 100 ? -5.552 -6.966 -11.889 1.00 97.25 100 ASP A N 1
ATOM 731 C CA . ASP A 1 100 ? -5.739 -8.325 -11.356 1.00 97.25 100 ASP A CA 1
ATOM 732 C C . ASP A 1 100 ? -4.431 -9.112 -11.249 1.00 97.25 100 ASP A C 1
ATOM 734 O O . ASP A 1 100 ? -4.336 -10.056 -10.463 1.00 97.25 100 ASP A O 1
ATOM 738 N N . THR A 1 101 ? -3.406 -8.720 -12.008 1.00 97.50 101 THR A N 1
ATOM 739 C CA . THR A 1 101 ? -2.113 -9.408 -12.027 1.00 97.50 101 THR A CA 1
ATOM 740 C C . THR A 1 101 ? -0.939 -8.452 -11.809 1.00 97.50 101 THR A C 1
ATOM 742 O O . THR A 1 101 ? -1.052 -7.248 -12.069 1.00 97.50 101 THR A O 1
ATOM 745 N N . PRO A 1 102 ? 0.237 -8.961 -11.383 1.00 97.31 102 PRO A N 1
ATOM 746 C CA . PRO A 1 102 ? 1.436 -8.132 -11.270 1.00 97.31 102 PRO A CA 1
ATOM 747 C C . PRO A 1 102 ? 1.846 -7.527 -12.616 1.00 97.31 102 PRO A C 1
ATOM 749 O O . PRO A 1 102 ? 2.360 -6.411 -12.667 1.00 97.31 102 PRO A O 1
ATOM 752 N N . ARG A 1 103 ? 1.559 -8.240 -13.711 1.00 96.62 103 ARG A N 1
ATOM 753 C CA . ARG A 1 103 ? 1.808 -7.790 -15.078 1.00 96.62 103 ARG A CA 1
ATOM 754 C C . ARG A 1 103 ? 0.936 -6.594 -15.454 1.00 96.62 103 ARG A C 1
ATOM 756 O O . ARG A 1 103 ? 1.451 -5.659 -16.058 1.00 96.62 103 ARG A O 1
ATOM 763 N N . ASP A 1 104 ? -0.342 -6.587 -15.077 1.00 96.69 104 ASP A N 1
ATOM 764 C CA . ASP A 1 104 ? -1.242 -5.452 -15.342 1.00 96.69 104 ASP A CA 1
ATOM 765 C C . ASP A 1 104 ? -0.775 -4.197 -14.598 1.00 96.69 104 ASP A C 1
ATOM 767 O O . ASP A 1 104 ? -0.697 -3.111 -15.174 1.00 96.69 104 ASP A O 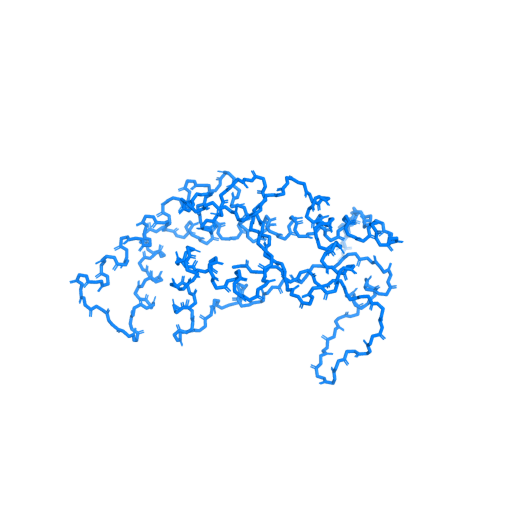1
ATOM 771 N N . ALA A 1 105 ? -0.392 -4.359 -13.328 1.00 96.06 105 ALA A N 1
ATOM 772 C CA . ALA A 1 105 ? 0.175 -3.278 -12.532 1.00 96.06 105 ALA A CA 1
ATOM 773 C C . ALA A 1 105 ? 1.500 -2.765 -13.124 1.00 96.06 105 ALA A C 1
ATOM 775 O O . ALA A 1 105 ? 1.689 -1.555 -13.241 1.00 96.06 105 ALA A O 1
ATOM 776 N N . ALA A 1 106 ? 2.396 -3.659 -13.557 1.00 95.56 106 ALA A N 1
ATOM 777 C CA . ALA A 1 106 ? 3.647 -3.283 -14.217 1.00 95.56 106 ALA A CA 1
ATOM 778 C C . ALA A 1 106 ? 3.404 -2.542 -15.541 1.00 95.56 106 ALA A C 1
ATOM 780 O O . ALA A 1 106 ? 4.046 -1.526 -15.801 1.00 95.56 106 ALA A O 1
ATOM 781 N N . ALA A 1 107 ? 2.438 -2.992 -16.347 1.00 95.12 107 ALA A N 1
ATOM 782 C CA . ALA A 1 107 ? 2.054 -2.324 -17.586 1.00 95.12 107 ALA A CA 1
ATOM 783 C C . ALA A 1 107 ? 1.505 -0.911 -17.329 1.00 95.12 107 ALA A C 1
ATOM 785 O O . ALA A 1 107 ? 1.823 0.013 -18.076 1.00 95.12 107 ALA A O 1
ATOM 786 N N . MET A 1 108 ? 0.734 -0.723 -16.253 1.00 93.62 108 MET A N 1
ATOM 787 C CA . MET A 1 108 ? 0.229 0.589 -15.838 1.00 93.62 108 MET A CA 1
ATOM 788 C C . MET A 1 108 ? 1.364 1.537 -15.423 1.00 93.62 108 MET A C 1
ATOM 790 O O . MET A 1 108 ? 1.398 2.684 -15.872 1.00 93.62 108 MET A O 1
ATOM 794 N N . VAL A 1 109 ? 2.334 1.050 -14.638 1.00 92.31 109 VAL A N 1
ATOM 795 C CA . VAL A 1 109 ? 3.542 1.819 -14.284 1.00 92.31 109 VAL A CA 1
ATOM 796 C C . VAL A 1 109 ? 4.325 2.189 -15.538 1.00 92.31 109 VAL A C 1
ATOM 798 O O . VAL A 1 109 ? 4.631 3.361 -15.746 1.00 92.31 109 VAL A O 1
ATOM 801 N N . LYS A 1 110 ? 4.601 1.209 -16.405 1.00 92.19 110 LYS A N 1
ATOM 802 C CA . LYS A 1 110 ? 5.335 1.425 -17.651 1.00 92.19 110 LYS A CA 1
ATOM 803 C C . LYS A 1 110 ? 4.659 2.470 -18.537 1.00 92.19 110 LYS A C 1
ATOM 805 O O . LYS A 1 110 ? 5.332 3.371 -19.025 1.00 92.19 110 LYS A O 1
ATOM 810 N N . ALA A 1 111 ? 3.341 2.390 -18.709 1.00 92.06 111 ALA A N 1
ATOM 811 C CA . ALA A 1 111 ? 2.591 3.370 -19.488 1.00 92.06 111 ALA A CA 1
ATOM 812 C C . ALA A 1 111 ? 2.716 4.785 -18.898 1.00 92.06 111 ALA A C 1
ATOM 814 O O . ALA A 1 111 ? 2.936 5.738 -19.643 1.00 92.06 111 ALA A O 1
ATOM 815 N N . SER A 1 112 ? 2.637 4.926 -17.570 1.00 90.00 112 SER A N 1
ATOM 816 C CA . SER A 1 112 ? 2.828 6.216 -16.891 1.00 90.00 112 SER A CA 1
ATOM 817 C C . SER A 1 112 ? 4.229 6.801 -17.126 1.00 90.00 112 SER A C 1
ATOM 819 O O . SER A 1 112 ? 4.370 7.994 -17.414 1.00 90.00 112 SER A O 1
ATOM 821 N N . LEU A 1 113 ? 5.263 5.951 -17.075 1.00 88.75 113 LEU A N 1
ATOM 822 C CA . LEU A 1 113 ? 6.654 6.329 -17.344 1.00 88.75 113 LEU A CA 1
ATOM 823 C C . LEU A 1 113 ? 6.875 6.717 -18.814 1.00 88.75 113 LEU A C 1
ATOM 825 O O . LEU A 1 113 ? 7.453 7.771 -19.085 1.00 88.75 113 LEU A O 1
ATOM 829 N N . ASP A 1 114 ? 6.369 5.919 -19.758 1.00 90.06 114 ASP A N 1
ATOM 830 C CA . ASP A 1 114 ? 6.484 6.168 -21.201 1.00 90.06 114 ASP A CA 1
ATOM 831 C C . ASP A 1 114 ? 5.793 7.488 -21.600 1.00 90.06 114 ASP A C 1
ATOM 833 O O . ASP A 1 114 ? 6.311 8.247 -22.424 1.00 90.06 114 ASP A O 1
ATOM 837 N N . LEU A 1 115 ? 4.652 7.796 -20.970 1.00 89.50 115 LEU A N 1
ATOM 838 C CA . LEU A 1 115 ? 3.901 9.043 -21.153 1.00 89.50 115 LEU A CA 1
ATOM 839 C C . LEU A 1 115 ? 4.463 10.228 -20.352 1.00 89.50 115 LEU A C 1
ATOM 841 O O . LEU A 1 115 ? 4.010 11.356 -20.543 1.00 89.50 115 LEU A O 1
ATOM 845 N N . ARG A 1 116 ? 5.458 9.996 -19.484 1.00 87.88 116 ARG A N 1
ATOM 846 C CA . ARG A 1 116 ? 6.116 11.009 -18.640 1.00 87.88 116 ARG A CA 1
ATOM 847 C C . ARG A 1 116 ? 5.137 11.810 -17.776 1.00 87.88 116 ARG A C 1
ATOM 849 O O . ARG A 1 116 ? 5.300 13.018 -17.615 1.00 87.88 116 ARG A O 1
ATOM 856 N N . LEU A 1 117 ? 4.143 11.137 -17.192 1.00 82.56 117 LEU A N 1
ATOM 857 C CA . LEU A 1 117 ? 3.117 11.785 -16.363 1.00 82.56 117 LEU A CA 1
ATOM 858 C C . LEU A 1 117 ? 3.669 12.349 -15.039 1.00 82.56 117 LEU A C 1
ATOM 860 O O . LEU A 1 117 ? 2.986 13.124 -14.379 1.00 82.56 117 LEU A O 1
ATOM 864 N N . GLY A 1 118 ? 4.902 11.997 -14.650 1.00 70.88 118 GLY A N 1
ATOM 865 C CA . GLY A 1 118 ? 5.651 12.613 -13.543 1.00 70.88 118 GLY A CA 1
ATOM 866 C C . GLY A 1 118 ? 5.123 12.322 -12.130 1.00 70.88 118 GLY A C 1
ATOM 867 O O . GLY A 1 118 ? 5.821 12.603 -11.158 1.00 70.88 118 GLY A O 1
ATOM 868 N N . GLY A 1 119 ? 3.923 11.750 -12.009 1.00 79.56 119 GLY A N 1
ATOM 869 C CA . GLY A 1 119 ? 3.294 11.352 -10.752 1.00 79.56 119 GLY A CA 1
ATOM 870 C C . GLY A 1 119 ? 3.641 9.927 -10.315 1.00 79.56 119 GLY A C 1
ATOM 871 O O . GLY A 1 119 ? 3.988 9.063 -11.121 1.00 79.56 119 GLY A O 1
ATOM 872 N N . GLY A 1 120 ? 3.519 9.677 -9.010 1.00 85.69 120 GLY A N 1
ATOM 873 C CA . GLY A 1 120 ? 3.567 8.327 -8.449 1.00 85.69 120 GLY A CA 1
ATOM 874 C C . GLY A 1 120 ? 2.275 7.541 -8.700 1.00 85.69 120 GLY A C 1
ATOM 875 O O . GLY A 1 120 ? 1.266 8.084 -9.151 1.00 85.69 120 GLY A O 1
ATOM 876 N N . MET A 1 121 ? 2.301 6.253 -8.359 1.00 91.00 121 MET A N 1
ATOM 877 C CA . MET A 1 121 ? 1.130 5.378 -8.394 1.00 91.00 121 MET A CA 1
ATOM 878 C C . MET A 1 121 ? 0.869 4.791 -7.006 1.00 91.00 121 MET A C 1
ATOM 880 O O . MET A 1 121 ? 1.795 4.418 -6.289 1.00 91.00 121 MET A O 1
ATOM 884 N N . VAL A 1 122 ? -0.401 4.673 -6.638 1.00 93.19 122 VAL A N 1
ATOM 885 C CA . VAL A 1 122 ? -0.858 3.926 -5.469 1.00 93.19 122 VAL A CA 1
ATOM 886 C C . VAL A 1 122 ? -1.492 2.631 -5.953 1.00 93.19 122 VAL A C 1
ATOM 888 O O . VAL A 1 122 ? -2.5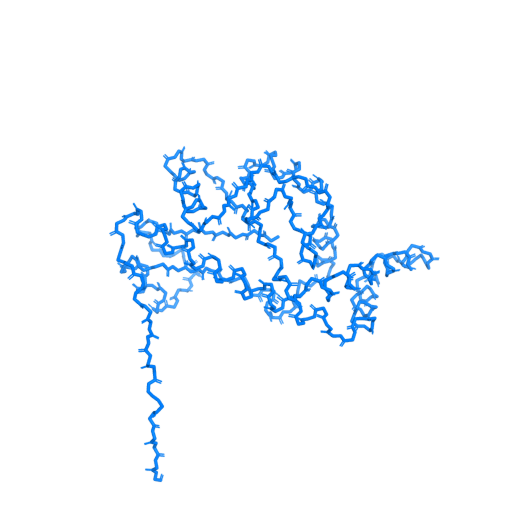79 2.639 -6.525 1.00 93.19 122 VAL A O 1
ATOM 891 N N . LEU A 1 123 ? -0.816 1.512 -5.693 1.00 95.81 123 LEU A N 1
ATOM 892 C CA . LEU A 1 123 ? -1.405 0.184 -5.819 1.00 95.81 123 LEU A CA 1
ATOM 893 C C . LEU A 1 123 ? -1.920 -0.264 -4.450 1.00 95.81 123 LEU A C 1
ATOM 895 O O . LEU A 1 123 ? -1.135 -0.595 -3.560 1.00 95.81 123 LEU A O 1
ATOM 899 N N . ALA A 1 124 ? -3.236 -0.251 -4.274 1.00 94.00 124 ALA A N 1
ATOM 900 C CA . ALA A 1 124 ? -3.883 -0.642 -3.035 1.00 94.00 124 ALA A CA 1
ATOM 901 C C . ALA A 1 124 ? -4.116 -2.158 -3.019 1.00 94.00 124 ALA A C 1
ATOM 903 O O . ALA A 1 124 ? -4.965 -2.690 -3.736 1.00 94.00 124 ALA A O 1
ATOM 904 N N . VAL A 1 125 ? -3.334 -2.858 -2.201 1.00 94.94 125 VAL A N 1
ATOM 905 C CA . VAL A 1 125 ? -3.397 -4.314 -2.053 1.00 94.94 125 VAL A CA 1
ATOM 906 C C . VAL A 1 125 ? -4.241 -4.652 -0.820 1.00 94.94 125 VAL A C 1
ATOM 908 O O . VAL A 1 125 ? -3.951 -4.142 0.265 1.00 94.94 125 VAL A O 1
ATOM 911 N N . PRO A 1 126 ? -5.293 -5.478 -0.950 1.00 92.31 126 PRO A N 1
ATOM 912 C CA . PRO A 1 126 ? -6.118 -5.849 0.190 1.00 92.31 126 PRO A CA 1
ATOM 913 C C . PRO A 1 126 ? -5.343 -6.741 1.165 1.00 92.31 126 PRO A C 1
ATOM 915 O O . PRO A 1 126 ? -4.498 -7.544 0.759 1.00 92.31 126 PRO A O 1
ATOM 918 N N . ILE A 1 127 ? -5.675 -6.644 2.455 1.00 87.75 127 ILE A N 1
ATOM 919 C CA . ILE A 1 127 ? -5.175 -7.572 3.475 1.00 87.75 127 ILE A CA 1
ATOM 920 C C . ILE A 1 127 ? -5.475 -9.030 3.068 1.00 87.75 127 ILE A C 1
ATOM 922 O O . ILE A 1 127 ? -6.541 -9.280 2.486 1.00 87.75 127 ILE A O 1
ATOM 926 N N . PRO A 1 128 ? -4.576 -10.000 3.332 1.00 91.38 128 PRO A N 1
ATOM 927 C CA . PRO A 1 128 ? -4.847 -11.411 3.058 1.00 91.38 128 PRO A CA 1
ATOM 928 C C . PRO A 1 128 ? -6.185 -11.870 3.652 1.00 91.38 128 PRO A C 1
ATOM 930 O O . PRO A 1 128 ? -6.566 -11.436 4.740 1.00 91.38 128 PRO A O 1
ATOM 933 N N . ALA A 1 129 ? -6.918 -12.719 2.927 1.00 90.31 129 ALA A N 1
ATOM 934 C CA . ALA A 1 129 ? -8.277 -13.127 3.302 1.00 90.31 129 ALA A CA 1
ATOM 935 C C . ALA A 1 129 ? -8.308 -13.859 4.654 1.00 90.31 129 ALA A C 1
ATOM 937 O O . ALA A 1 129 ? -9.230 -13.695 5.444 1.00 90.31 129 ALA A O 1
ATOM 938 N N . GLU A 1 130 ? -7.249 -14.604 4.956 1.00 88.75 130 GLU A N 1
ATOM 939 C CA . GLU A 1 130 ? -7.025 -15.281 6.229 1.00 88.75 130 GLU A CA 1
ATOM 940 C C . GLU A 1 130 ? -6.880 -14.335 7.433 1.00 88.75 130 GLU A C 1
ATOM 942 O O . GLU A 1 130 ? -6.958 -14.800 8.565 1.00 88.75 130 GLU A O 1
ATOM 947 N N . CYS A 1 131 ? -6.670 -13.034 7.207 1.00 83.62 131 CYS A N 1
ATOM 948 C CA . CYS A 1 131 ? -6.558 -12.009 8.247 1.00 83.62 131 CYS A CA 1
ATOM 949 C C . CYS A 1 131 ? -7.749 -11.032 8.256 1.00 83.62 131 CYS A C 1
ATOM 951 O O . CYS A 1 131 ? -7.718 -10.040 8.986 1.00 83.62 131 CYS A O 1
ATOM 953 N N . GLU A 1 132 ? -8.790 -11.269 7.445 1.00 80.75 132 GLU A N 1
ATOM 954 C CA . GLU A 1 132 ? -9.943 -10.361 7.330 1.00 80.75 132 GLU A CA 1
ATOM 955 C C . GLU A 1 132 ? -10.736 -10.278 8.642 1.00 80.75 132 GLU A C 1
ATOM 957 O O . GLU A 1 132 ? -11.134 -9.189 9.045 1.00 80.75 132 GLU A O 1
ATOM 962 N N . ALA A 1 133 ? -10.903 -11.396 9.356 1.00 77.88 133 ALA A N 1
ATOM 963 C CA . ALA A 1 133 ? -11.642 -11.432 10.621 1.00 77.88 133 ALA A CA 1
ATOM 964 C C . ALA A 1 133 ? -10.939 -10.635 11.735 1.00 77.88 133 ALA A C 1
ATOM 966 O O . ALA A 1 133 ? -11.580 -9.918 12.503 1.00 77.88 133 ALA A O 1
ATOM 967 N N . GLU A 1 134 ? -9.612 -10.737 11.830 1.00 76.19 134 GLU A N 1
ATOM 968 C CA . GLU A 1 134 ? -8.796 -9.867 12.678 1.00 76.19 134 GLU A CA 1
ATOM 969 C C . GLU A 1 134 ? -8.978 -8.406 12.279 1.00 76.19 134 GLU A C 1
ATOM 971 O O . GLU A 1 134 ? -9.120 -7.548 13.145 1.00 76.19 134 GLU A O 1
ATOM 976 N N . GLY A 1 135 ? -9.007 -8.148 10.976 1.00 70.25 135 GLY A N 1
ATOM 977 C CA . GLY A 1 135 ? -9.242 -6.844 10.389 1.00 70.25 135 GLY A CA 1
ATOM 978 C C . GLY A 1 135 ? -10.544 -6.182 10.828 1.00 70.25 135 GLY A C 1
ATOM 979 O O . GLY A 1 135 ? -10.529 -5.071 11.350 1.00 70.25 135 GLY A O 1
ATOM 980 N N . GLU A 1 136 ? -11.665 -6.888 10.680 1.00 78.25 136 GLU A N 1
ATOM 981 C CA . GLU A 1 136 ? -12.994 -6.407 11.079 1.00 78.25 136 GLU A CA 1
ATOM 982 C C . GLU A 1 136 ? -13.075 -6.125 12.588 1.00 78.25 136 GLU A C 1
ATOM 984 O O . GLU A 1 136 ? -13.676 -5.135 13.012 1.00 78.25 136 GLU A O 1
ATOM 989 N N . LEU A 1 137 ? -12.418 -6.946 13.416 1.00 77.44 137 LEU A N 1
ATOM 990 C CA . LEU A 1 137 ? -12.322 -6.704 14.859 1.00 77.44 137 LEU A CA 1
ATOM 991 C C . LEU A 1 137 ? -11.523 -5.437 15.186 1.00 77.44 137 LEU A C 1
ATOM 993 O O . LEU A 1 137 ? -11.888 -4.700 16.104 1.00 77.44 137 LEU A O 1
ATOM 997 N N . VAL A 1 138 ? -10.430 -5.188 14.461 1.00 72.44 138 VAL A N 1
ATOM 998 C CA . VAL A 1 138 ? -9.607 -3.982 14.627 1.00 72.44 138 VAL A CA 1
ATOM 999 C C . VAL A 1 138 ? -10.390 -2.745 14.202 1.00 72.44 138 VAL A C 1
ATOM 1001 O O . VAL A 1 138 ? -10.396 -1.764 14.940 1.00 72.44 138 VAL A O 1
ATOM 1004 N N . GLU A 1 139 ? -11.105 -2.812 13.083 1.00 74.06 139 GLU A N 1
ATOM 1005 C CA . GLU A 1 139 ? -11.936 -1.714 12.586 1.00 74.06 139 GLU A CA 1
ATOM 1006 C C . GLU A 1 139 ? -13.052 -1.361 13.578 1.00 74.06 139 GLU A C 1
ATOM 1008 O O . GLU A 1 139 ? -13.232 -0.201 13.951 1.00 74.06 139 GLU A O 1
ATOM 1013 N N . GLY A 1 140 ? -13.737 -2.377 14.115 1.00 76.88 140 GLY A N 1
ATOM 1014 C CA . GLY A 1 140 ? -14.719 -2.187 15.182 1.00 76.88 140 GLY A CA 1
ATOM 1015 C C . GLY A 1 140 ? -14.111 -1.561 16.443 1.00 76.88 140 GLY A C 1
ATOM 1016 O O . GLY A 1 140 ? -14.731 -0.701 17.071 1.00 76.88 140 GLY A O 1
ATOM 1017 N N . ALA A 1 141 ? -12.880 -1.942 16.803 1.00 77.06 141 ALA A N 1
ATOM 1018 C CA . ALA A 1 141 ? -12.166 -1.351 17.931 1.00 77.06 141 ALA A CA 1
ATOM 1019 C C . ALA A 1 141 ? -11.779 0.117 17.682 1.00 77.06 141 ALA A C 1
ATOM 1021 O O . ALA A 1 141 ? -11.867 0.920 18.610 1.00 77.06 141 ALA A O 1
ATOM 1022 N N . ILE A 1 142 ? -11.387 0.476 16.454 1.00 75.50 142 ILE A N 1
ATOM 1023 C CA . ILE A 1 142 ? -11.100 1.860 16.049 1.00 75.50 142 ILE A CA 1
ATOM 1024 C C . ILE A 1 142 ? -12.373 2.703 16.151 1.00 75.50 142 ILE A C 1
ATOM 1026 O O . ILE A 1 142 ? -12.366 3.729 16.830 1.00 75.50 142 ILE A O 1
ATOM 1030 N N . ALA A 1 143 ? -13.476 2.241 15.556 1.00 77.25 143 ALA A N 1
ATOM 1031 C CA . ALA A 1 143 ? -14.757 2.943 15.593 1.00 77.25 143 ALA A CA 1
ATOM 1032 C C . ALA A 1 143 ? -15.248 3.168 17.034 1.00 77.25 143 ALA A C 1
ATOM 1034 O O . ALA A 1 143 ? -15.652 4.273 17.399 1.00 77.25 143 ALA A O 1
ATOM 1035 N N . ALA A 1 144 ? -15.147 2.144 17.887 1.00 81.50 144 ALA A N 1
ATOM 1036 C CA . ALA A 1 144 ? -15.501 2.256 19.299 1.00 81.50 144 ALA A CA 1
ATOM 1037 C C . ALA A 1 144 ? -14.589 3.238 20.055 1.00 81.50 144 ALA A C 1
ATOM 1039 O O . ALA A 1 144 ? -15.074 4.029 20.863 1.00 81.50 144 ALA A O 1
ATOM 1040 N N . ALA A 1 145 ? -13.279 3.211 19.791 1.00 79.50 145 ALA A N 1
ATOM 1041 C CA . ALA A 1 145 ? -12.322 4.101 20.438 1.00 79.50 145 ALA A CA 1
ATOM 1042 C C . ALA A 1 145 ? -12.534 5.570 20.028 1.00 79.50 145 ALA A C 1
ATOM 1044 O O . ALA A 1 145 ? -12.455 6.453 20.882 1.00 79.50 145 ALA A O 1
ATOM 1045 N N . LEU A 1 146 ? -12.867 5.834 18.759 1.00 77.94 146 LEU A N 1
ATOM 1046 C CA . LEU A 1 146 ? -13.221 7.170 18.268 1.00 77.94 146 LEU A CA 1
ATOM 1047 C C . LEU A 1 146 ? -14.498 7.701 18.935 1.00 77.94 146 LEU A C 1
ATOM 1049 O O . LEU A 1 146 ? -14.502 8.825 19.437 1.00 77.94 146 LEU A O 1
ATOM 1053 N N . ALA A 1 147 ? -15.541 6.874 19.044 1.00 81.69 147 ALA A N 1
ATOM 1054 C CA . ALA A 1 147 ? -16.765 7.249 19.754 1.00 81.69 147 ALA A CA 1
ATOM 1055 C C . ALA A 1 147 ? -16.509 7.545 21.249 1.00 81.69 147 ALA A C 1
ATOM 1057 O O . ALA A 1 147 ? -17.115 8.444 21.833 1.00 81.69 147 ALA A O 1
ATOM 1058 N N . GLU A 1 148 ? -15.579 6.820 21.880 1.00 83.50 148 GLU A N 1
ATOM 1059 C CA . GLU A 1 148 ? -15.156 7.066 23.265 1.00 83.50 148 GLU A CA 1
ATOM 1060 C C . GLU A 1 148 ? -14.415 8.402 23.424 1.00 83.50 148 GLU A C 1
ATOM 1062 O O . GLU A 1 148 ? -14.636 9.108 24.412 1.00 83.50 148 GLU A O 1
ATOM 1067 N N . VAL A 1 149 ? -13.551 8.759 22.467 1.00 80.31 149 VAL A N 1
ATOM 1068 C CA . VAL A 1 149 ? -12.849 10.053 22.437 1.00 80.31 149 VAL A CA 1
ATOM 1069 C C . VAL A 1 149 ? -13.856 11.199 22.394 1.00 80.31 149 VAL A C 1
ATOM 1071 O O . VAL A 1 149 ? -13.759 12.124 23.205 1.00 80.31 149 VAL A O 1
ATOM 1074 N N . GLU A 1 150 ? -14.852 11.109 21.510 1.00 78.31 150 GLU A N 1
ATOM 1075 C CA . GLU A 1 150 ? -15.921 12.104 21.389 1.00 78.31 150 GLU A CA 1
ATOM 1076 C C . GLU A 1 150 ? -16.761 12.194 22.666 1.00 78.31 150 GLU A C 1
ATOM 1078 O O . GLU A 1 150 ? -16.929 13.281 23.224 1.00 78.31 150 GLU A O 1
ATOM 1083 N N . GLY A 1 151 ? -17.234 11.053 23.178 1.00 82.12 151 GLY A N 1
ATOM 1084 C CA . GLY A 1 151 ? -18.096 10.996 24.361 1.00 82.12 151 GLY A CA 1
ATOM 1085 C C . GLY A 1 151 ? -17.416 11.469 25.649 1.00 82.12 151 GLY A C 1
ATOM 1086 O O . GLY A 1 151 ? -18.073 12.021 26.531 1.00 82.12 151 GLY A O 1
ATOM 1087 N N . ARG A 1 152 ? -16.096 11.287 25.764 1.00 83.69 152 ARG A N 1
ATOM 1088 C CA . ARG A 1 152 ? -15.299 11.742 26.917 1.00 83.69 152 ARG A CA 1
ATOM 1089 C C . ARG A 1 152 ? -14.681 13.125 26.725 1.00 83.69 152 ARG A C 1
ATOM 1091 O O . ARG A 1 152 ? -14.102 13.655 27.670 1.00 83.69 152 ARG A O 1
ATOM 1098 N N . GLY A 1 153 ? -14.785 13.701 25.528 1.00 79.12 153 GLY A N 1
ATOM 1099 C CA . GLY A 1 153 ? -14.192 14.992 25.196 1.00 79.12 153 GLY A CA 1
ATOM 1100 C C . GLY A 1 153 ? -12.661 15.005 25.251 1.00 79.12 153 GLY A C 1
ATOM 1101 O O . GLY A 1 153 ? -12.090 16.056 25.544 1.00 79.12 153 GLY A O 1
ATOM 1102 N N . VAL A 1 154 ? -12.001 13.870 24.987 1.00 76.25 154 VAL A N 1
ATOM 1103 C CA . VAL A 1 154 ? -10.531 13.798 24.883 1.00 76.25 154 VAL A CA 1
ATOM 1104 C C . VAL A 1 154 ? -10.106 14.610 23.658 1.00 76.25 154 VAL A C 1
ATOM 1106 O O . VAL A 1 154 ? -10.678 14.457 22.581 1.00 76.25 154 VAL A O 1
ATOM 1109 N N . ARG A 1 155 ? -9.144 15.527 23.809 1.00 75.94 155 ARG A N 1
ATOM 1110 C CA . ARG A 1 155 ? -8.777 16.496 22.760 1.00 75.94 155 ARG A CA 1
ATOM 1111 C C . ARG A 1 155 ? -7.268 16.662 22.639 1.00 75.94 155 ARG A C 1
ATOM 1113 O O . ARG A 1 155 ? -6.530 16.469 23.602 1.00 75.94 155 ARG A O 1
ATOM 1120 N N . GLY A 1 156 ? -6.834 17.089 21.452 1.00 68.75 156 GLY A N 1
ATOM 1121 C CA . GLY A 1 156 ? -5.444 17.441 21.156 1.00 68.75 156 GLY A CA 1
ATOM 1122 C C . GLY A 1 156 ? -4.472 16.326 21.540 1.00 68.75 156 GLY A C 1
ATOM 1123 O O . GLY A 1 156 ? -4.707 15.171 21.192 1.00 68.75 156 GLY A O 1
ATOM 1124 N N . ALA A 1 157 ? -3.448 16.714 22.315 1.00 70.62 157 ALA A N 1
ATOM 1125 C CA . ALA A 1 157 ? -2.464 15.900 23.046 1.00 70.62 157 ALA A CA 1
ATOM 1126 C C . ALA A 1 157 ? -2.711 14.381 23.142 1.00 70.62 157 ALA A C 1
ATOM 1128 O O . ALA A 1 157 ? -1.880 13.518 22.860 1.00 70.62 157 ALA A O 1
ATOM 1129 N N . GLU A 1 158 ? -3.885 14.103 23.700 1.00 68.69 158 GLU A N 1
ATOM 1130 C CA . GLU A 1 158 ? -4.197 12.874 24.415 1.00 68.69 158 GLU A CA 1
ATOM 1131 C C . GLU A 1 158 ? -5.002 11.883 23.575 1.00 68.69 158 GLU A C 1
ATOM 1133 O O . GLU A 1 158 ? -5.155 10.729 23.973 1.00 68.69 158 GLU A O 1
ATOM 1138 N N . VAL A 1 159 ? -5.485 12.300 22.400 1.00 69.81 159 VAL A N 1
ATOM 1139 C CA . VAL A 1 159 ? -6.318 11.459 21.531 1.00 69.81 159 VAL A CA 1
ATOM 1140 C C . VAL A 1 159 ? -5.538 10.232 21.057 1.00 69.81 159 VAL A C 1
ATOM 1142 O O . VAL A 1 159 ? -6.050 9.119 21.108 1.00 69.81 159 VAL A O 1
ATOM 1145 N N . THR A 1 160 ? -4.276 10.384 20.659 1.00 64.94 160 THR A N 1
ATOM 1146 C CA . THR A 1 160 ? -3.505 9.274 20.073 1.00 64.94 160 THR A CA 1
ATOM 1147 C C . THR A 1 160 ? -3.042 8.234 21.072 1.00 64.94 160 THR A C 1
ATOM 1149 O O . THR A 1 160 ? -3.259 7.051 20.804 1.00 64.94 160 THR A O 1
ATOM 1152 N N . PRO A 1 161 ? -2.413 8.601 22.209 1.00 68.69 161 PRO A N 1
ATOM 1153 C CA . PRO A 1 161 ? -2.056 7.603 23.210 1.00 68.69 161 PRO A CA 1
ATOM 1154 C C . PRO A 1 161 ? -3.297 6.839 23.681 1.00 68.69 161 PRO A C 1
ATOM 1156 O O . PRO A 1 161 ? -3.233 5.629 23.882 1.00 68.69 161 PRO A O 1
ATOM 1159 N N . PHE A 1 162 ? -4.441 7.527 23.770 1.00 73.94 162 PHE A N 1
ATOM 1160 C CA . PHE A 1 162 ? -5.720 6.912 24.086 1.00 73.94 162 PHE A CA 1
ATOM 1161 C C . PHE A 1 162 ? -6.177 5.920 23.006 1.00 73.94 162 PHE A C 1
ATOM 1163 O O . PHE A 1 162 ? -6.404 4.754 23.323 1.00 73.94 162 PHE A O 1
ATOM 1170 N N . LEU A 1 163 ? -6.268 6.335 21.738 1.00 72.12 163 LEU A N 1
ATOM 1171 C CA . LEU A 1 163 ? -6.700 5.464 20.639 1.00 72.12 163 LEU A CA 1
ATOM 1172 C C . LEU A 1 163 ? -5.795 4.235 20.500 1.00 72.12 163 LEU A C 1
ATOM 1174 O O . LEU A 1 163 ? -6.296 3.115 20.439 1.00 72.12 163 LEU A O 1
ATOM 1178 N N . LEU A 1 164 ? -4.472 4.420 20.508 1.00 69.00 164 LEU A N 1
ATOM 1179 C CA . LEU A 1 164 ? -3.518 3.318 20.368 1.00 69.00 164 LEU A CA 1
ATOM 1180 C C . LEU A 1 164 ? -3.618 2.326 21.531 1.00 69.00 164 LEU A C 1
ATOM 1182 O O . LEU A 1 164 ? -3.637 1.115 21.298 1.00 69.00 164 LEU A O 1
ATOM 1186 N N . GLU A 1 165 ? -3.735 2.812 22.769 1.00 70.62 165 GLU A N 1
ATOM 1187 C CA . GLU A 1 165 ? -3.884 1.930 23.927 1.00 70.62 165 GLU A CA 1
ATOM 1188 C C . GLU A 1 165 ? -5.222 1.186 23.907 1.00 70.62 165 GLU A C 1
ATOM 1190 O O . GLU A 1 165 ? -5.267 -0.014 24.197 1.00 70.62 165 GLU A O 1
ATOM 1195 N N . ARG A 1 166 ? -6.312 1.851 23.505 1.00 75.94 166 ARG A N 1
ATOM 1196 C CA . ARG A 1 166 ? -7.630 1.216 23.373 1.00 75.94 166 ARG A CA 1
ATOM 1197 C C . ARG A 1 166 ? -7.641 0.161 22.277 1.00 75.94 166 ARG A C 1
ATOM 1199 O O . ARG A 1 166 ? -8.070 -0.956 22.544 1.00 75.94 166 ARG A O 1
ATOM 1206 N N . ILE A 1 167 ? -7.097 0.452 21.098 1.00 73.38 167 ILE A N 1
ATOM 1207 C CA . ILE A 1 167 ? -6.993 -0.518 20.000 1.00 73.38 167 ILE A CA 1
ATOM 1208 C C . ILE A 1 167 ? -6.150 -1.719 20.436 1.00 73.38 167 ILE A C 1
ATOM 1210 O O . ILE A 1 167 ? -6.567 -2.862 20.253 1.00 73.38 167 ILE A O 1
ATOM 1214 N N . ARG A 1 168 ? -4.990 -1.495 21.066 1.00 67.75 168 ARG A N 1
ATOM 1215 C CA . ARG A 1 168 ? -4.118 -2.574 21.555 1.00 67.75 168 ARG A CA 1
ATOM 1216 C C . ARG A 1 168 ? -4.818 -3.456 22.589 1.00 67.75 168 ARG A C 1
ATOM 1218 O O . ARG A 1 168 ? -4.776 -4.679 22.470 1.00 67.75 168 ARG A O 1
ATOM 1225 N N . THR A 1 169 ? -5.477 -2.838 23.567 1.00 74.75 169 THR A N 1
ATOM 1226 C CA . THR A 1 169 ? -6.170 -3.540 24.657 1.00 74.75 169 THR A CA 1
ATOM 1227 C C . THR A 1 169 ? -7.368 -4.333 24.137 1.00 74.75 169 THR A C 1
ATOM 1229 O O . THR A 1 169 ? -7.525 -5.500 24.48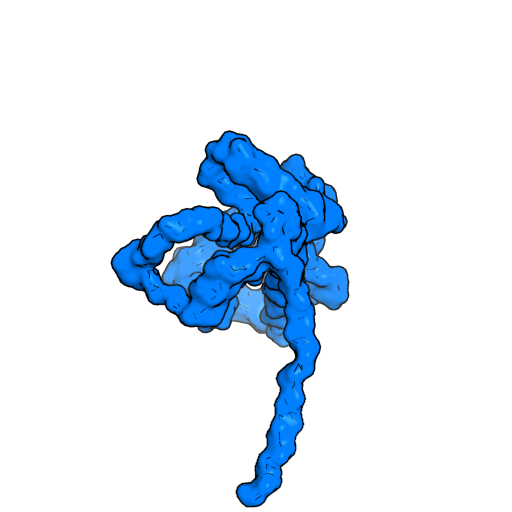4 1.00 74.75 169 THR A O 1
ATOM 1232 N N . THR A 1 170 ? -8.184 -3.734 23.267 1.00 75.88 170 THR A N 1
ATOM 1233 C CA . THR A 1 170 ? -9.394 -4.364 22.719 1.00 75.88 170 THR A CA 1
ATOM 1234 C C . THR A 1 170 ? -9.070 -5.490 21.737 1.00 75.88 170 THR A C 1
ATOM 1236 O O . THR A 1 170 ? -9.757 -6.507 21.715 1.00 75.88 170 THR A O 1
ATOM 1239 N N . THR A 1 171 ? -8.006 -5.351 20.941 1.00 70.69 171 THR A N 1
ATOM 1240 C CA . THR A 1 171 ? -7.641 -6.348 19.914 1.00 70.69 171 THR A CA 1
ATOM 1241 C C . THR A 1 171 ? -6.698 -7.435 20.432 1.00 70.69 171 THR A C 1
ATOM 1243 O O . THR A 1 171 ? -6.413 -8.388 19.707 1.00 70.69 171 THR A O 1
ATOM 1246 N N . GLY A 1 172 ? -6.181 -7.310 21.661 1.00 70.62 172 GLY A N 1
ATOM 1247 C CA . GLY A 1 172 ? -5.272 -8.289 22.266 1.00 70.62 172 GLY A CA 1
ATOM 1248 C C . GLY A 1 172 ? -3.986 -8.521 21.462 1.00 70.62 172 GLY A C 1
ATOM 1249 O O . GLY A 1 172 ? -3.446 -9.623 21.474 1.00 70.62 172 GLY A O 1
ATOM 1250 N N . GLY A 1 173 ? -3.524 -7.517 20.705 1.00 65.81 173 GLY A N 1
ATOM 1251 C CA . GLY A 1 173 ? -2.350 -7.619 19.826 1.00 65.81 173 GLY A CA 1
ATOM 1252 C C . GLY A 1 173 ? -2.615 -8.201 18.429 1.00 65.81 173 GLY A C 1
ATOM 1253 O O . GLY A 1 173 ? -1.693 -8.255 17.615 1.00 65.81 173 GLY A O 1
ATOM 1254 N N . ARG A 1 174 ? -3.860 -8.579 18.097 1.00 68.31 174 ARG A N 1
ATOM 1255 C CA . ARG A 1 174 ? -4.229 -9.081 16.756 1.00 68.31 174 ARG A CA 1
ATOM 1256 C C . ARG A 1 174 ? -4.064 -8.022 15.656 1.00 68.31 174 ARG A C 1
ATOM 1258 O O . ARG A 1 174 ? -3.748 -8.380 14.525 1.00 68.31 174 ARG A O 1
ATOM 1265 N N . SER A 1 175 ? -4.163 -6.733 15.999 1.00 67.12 175 SER A N 1
ATOM 1266 C CA . SER A 1 175 ? -3.870 -5.610 15.090 1.00 67.12 175 SER A CA 1
ATOM 1267 C C . SER A 1 175 ? -2.441 -5.640 14.539 1.00 67.12 175 SER A C 1
ATOM 1269 O O . SER A 1 175 ? -2.220 -5.364 13.360 1.00 67.12 175 SER A O 1
ATOM 1271 N N . LEU A 1 176 ? -1.464 -6.028 15.366 1.00 69.06 176 LEU A N 1
ATOM 1272 C CA . LEU A 1 176 ? -0.064 -6.124 14.958 1.00 69.06 176 LEU A CA 1
ATOM 1273 C C . LEU A 1 176 ? 0.155 -7.294 13.995 1.00 69.06 176 LEU A C 1
ATOM 1275 O O . LEU A 1 176 ? 0.841 -7.139 12.988 1.00 69.06 176 LEU A O 1
ATOM 1279 N N . ALA A 1 177 ? -0.447 -8.450 14.281 1.00 70.88 177 ALA A N 1
ATOM 1280 C CA . ALA A 1 177 ? -0.351 -9.625 13.419 1.00 70.88 177 ALA A CA 1
ATOM 1281 C C . ALA A 1 177 ? -0.956 -9.361 12.027 1.00 70.88 177 ALA A C 1
ATOM 1283 O O . ALA A 1 177 ? -0.311 -9.653 11.020 1.00 70.88 177 ALA A O 1
ATOM 1284 N N . ALA A 1 178 ? -2.138 -8.735 11.976 1.00 71.81 178 ALA A N 1
ATOM 1285 C CA . ALA A 1 178 ? -2.794 -8.319 10.736 1.00 71.81 178 ALA A CA 1
ATOM 1286 C C . ALA A 1 178 ? -1.933 -7.327 9.931 1.00 71.81 178 ALA A C 1
ATOM 1288 O O . ALA A 1 178 ? -1.746 -7.500 8.728 1.00 71.81 178 ALA A O 1
ATOM 1289 N N . ASN A 1 179 ? -1.333 -6.335 10.598 1.00 73.56 179 ASN A N 1
ATOM 1290 C CA . ASN A 1 179 ? -0.451 -5.368 9.942 1.00 73.56 179 ASN A CA 1
ATOM 1291 C C . ASN A 1 179 ? 0.825 -6.032 9.382 1.00 73.56 179 ASN A C 1
ATOM 1293 O O . ASN A 1 179 ? 1.208 -5.788 8.241 1.00 73.56 179 ASN A O 1
ATOM 1297 N N . ILE A 1 180 ? 1.457 -6.942 10.134 1.00 78.50 180 ILE A N 1
ATOM 1298 C CA . ILE A 1 180 ? 2.620 -7.706 9.646 1.00 78.50 180 ILE A CA 1
ATOM 1299 C C . ILE A 1 180 ? 2.249 -8.536 8.409 1.00 78.50 180 ILE A C 1
ATOM 1301 O O . ILE A 1 180 ? 3.025 -8.590 7.452 1.00 78.50 180 ILE A O 1
ATOM 1305 N N . ALA A 1 181 ? 1.080 -9.181 8.415 1.00 83.81 181 ALA A N 1
ATOM 1306 C CA . ALA A 1 181 ? 0.591 -9.945 7.271 1.00 83.81 181 ALA A CA 1
ATOM 1307 C C . ALA A 1 181 ? 0.357 -9.045 6.046 1.00 83.81 181 ALA A C 1
ATOM 1309 O O . ALA A 1 181 ? 0.818 -9.376 4.954 1.00 83.81 181 ALA A O 1
ATOM 1310 N N . LEU A 1 182 ? -0.267 -7.878 6.236 1.00 83.12 182 LEU A N 1
ATOM 1311 C CA . LEU A 1 182 ? -0.463 -6.877 5.186 1.00 83.12 182 LEU A CA 1
ATOM 1312 C C . LEU A 1 182 ? 0.872 -6.402 4.596 1.00 83.12 182 LEU A C 1
ATOM 1314 O O . LEU A 1 182 ? 1.044 -6.419 3.382 1.00 83.12 182 LEU A O 1
ATOM 1318 N N . VAL A 1 183 ? 1.846 -6.028 5.432 1.00 83.81 183 VAL A N 1
ATOM 1319 C CA . VAL A 1 183 ? 3.164 -5.560 4.967 1.00 83.81 183 VAL A CA 1
ATOM 1320 C C . VAL A 1 183 ? 3.880 -6.637 4.151 1.00 83.81 183 VAL A C 1
ATOM 1322 O O . VAL A 1 183 ? 4.425 -6.339 3.088 1.00 83.81 183 VAL A O 1
ATOM 1325 N N . LYS A 1 184 ? 3.844 -7.898 4.602 1.00 88.06 184 LYS A N 1
ATOM 1326 C CA . LYS A 1 184 ? 4.411 -9.028 3.850 1.00 88.06 184 LYS A CA 1
ATOM 1327 C C . LYS A 1 184 ? 3.709 -9.233 2.510 1.00 88.06 184 LYS A C 1
ATOM 1329 O O . LYS A 1 184 ? 4.388 -9.427 1.504 1.00 88.06 184 LYS A O 1
ATOM 1334 N N . ASN A 1 185 ? 2.379 -9.164 2.492 1.00 92.62 185 ASN A N 1
ATOM 1335 C CA . ASN A 1 185 ? 1.593 -9.295 1.268 1.00 92.62 185 ASN A CA 1
ATOM 1336 C C . ASN A 1 185 ? 1.932 -8.182 0.269 1.00 92.62 185 ASN A C 1
ATOM 1338 O O . ASN A 1 185 ? 2.213 -8.443 -0.898 1.00 92.62 185 ASN A O 1
ATOM 1342 N N . ASN A 1 186 ? 2.010 -6.943 0.749 1.00 91.19 186 ASN A N 1
ATOM 1343 C CA . ASN A 1 186 ? 2.351 -5.796 -0.077 1.00 91.19 186 ASN A CA 1
ATOM 1344 C C . ASN A 1 186 ? 3.772 -5.897 -0.647 1.00 91.19 186 ASN A C 1
ATOM 1346 O O . ASN A 1 186 ? 3.984 -5.595 -1.818 1.00 91.19 186 ASN A O 1
ATOM 1350 N N . ALA A 1 187 ? 4.740 -6.355 0.154 1.00 91.12 187 ALA A N 1
ATOM 1351 C CA . ALA A 1 187 ? 6.105 -6.589 -0.309 1.00 91.12 187 ALA A CA 1
ATOM 1352 C C . ALA A 1 187 ? 6.164 -7.688 -1.382 1.00 91.12 187 ALA A C 1
ATOM 1354 O O . ALA A 1 187 ? 6.862 -7.526 -2.382 1.00 91.12 187 ALA A O 1
ATOM 1355 N N . ALA A 1 188 ? 5.406 -8.777 -1.212 1.00 94.12 188 ALA A N 1
ATOM 1356 C CA . ALA A 1 188 ? 5.327 -9.856 -2.193 1.00 94.12 188 ALA A CA 1
ATOM 1357 C C . ALA A 1 188 ? 4.718 -9.381 -3.524 1.00 94.12 188 ALA A C 1
ATOM 1359 O O . ALA A 1 188 ? 5.295 -9.627 -4.584 1.00 94.12 188 ALA A O 1
ATOM 1360 N N . VAL A 1 189 ? 3.599 -8.648 -3.475 1.00 95.38 189 VAL A N 1
ATOM 1361 C CA . VAL A 1 189 ? 2.976 -8.058 -4.672 1.00 95.38 189 VAL A CA 1
ATOM 1362 C C . VAL A 1 189 ? 3.916 -7.045 -5.324 1.00 95.38 189 VAL A C 1
ATOM 1364 O O . VAL A 1 189 ? 4.155 -7.127 -6.525 1.00 95.38 189 VAL A O 1
ATOM 1367 N N . GLY A 1 190 ? 4.519 -6.142 -4.547 1.00 94.06 190 GLY A N 1
ATOM 1368 C CA . GLY A 1 190 ? 5.479 -5.159 -5.051 1.00 94.06 190 GLY A CA 1
ATOM 1369 C C . GLY A 1 190 ? 6.689 -5.803 -5.734 1.00 94.06 190 GLY A C 1
ATOM 1370 O O . GLY A 1 190 ? 7.107 -5.345 -6.795 1.00 94.06 190 GLY A O 1
ATOM 1371 N N . ALA A 1 191 ? 7.210 -6.903 -5.183 1.00 94.06 191 ALA A N 1
ATOM 1372 C CA . ALA A 1 191 ? 8.309 -7.656 -5.785 1.00 94.06 191 ALA A CA 1
ATOM 1373 C C . ALA A 1 191 ? 7.905 -8.315 -7.107 1.00 94.06 191 ALA A C 1
ATOM 1375 O O . ALA A 1 191 ? 8.663 -8.258 -8.074 1.00 94.06 191 ALA A O 1
ATOM 1376 N N . ALA A 1 192 ? 6.703 -8.891 -7.174 1.00 95.56 192 ALA A N 1
ATOM 1377 C CA . ALA A 1 192 ? 6.181 -9.469 -8.408 1.00 95.56 192 ALA A CA 1
ATOM 1378 C C . ALA A 1 192 ? 5.976 -8.401 -9.498 1.00 95.56 192 ALA A C 1
ATOM 1380 O O . ALA A 1 192 ? 6.344 -8.621 -10.650 1.00 95.56 192 ALA A O 1
ATOM 1381 N N . VAL A 1 193 ? 5.457 -7.223 -9.134 1.00 95.81 193 VAL A N 1
ATOM 1382 C CA . VAL A 1 193 ? 5.299 -6.087 -10.059 1.00 95.81 193 VAL A CA 1
ATOM 1383 C C . VAL A 1 193 ? 6.657 -5.594 -10.555 1.00 95.81 193 VAL A C 1
ATOM 1385 O O . VAL A 1 193 ? 6.832 -5.387 -11.753 1.00 95.81 193 VAL A O 1
ATOM 1388 N N . ALA A 1 194 ? 7.639 -5.448 -9.661 1.00 93.06 194 ALA A N 1
ATOM 1389 C CA . ALA A 1 194 ? 8.988 -5.031 -10.034 1.00 93.06 194 ALA A CA 1
ATOM 1390 C C . ALA A 1 194 ? 9.656 -6.037 -10.984 1.00 93.06 194 ALA A C 1
ATOM 1392 O O . ALA A 1 194 ? 10.324 -5.631 -11.934 1.00 93.06 194 ALA A O 1
ATOM 1393 N N . ALA A 1 195 ? 9.454 -7.340 -10.763 1.00 92.00 195 ALA A N 1
ATOM 1394 C CA . ALA A 1 195 ? 9.961 -8.382 -11.649 1.00 92.00 195 ALA A CA 1
ATOM 1395 C C . ALA A 1 195 ? 9.329 -8.314 -13.050 1.00 92.00 195 ALA A C 1
ATOM 1397 O O . ALA A 1 195 ? 10.059 -8.362 -14.039 1.00 92.00 195 ALA A O 1
ATOM 1398 N N . GLU A 1 196 ? 8.006 -8.154 -13.152 1.00 95.25 196 GLU A N 1
ATOM 1399 C CA . GLU A 1 196 ? 7.329 -7.984 -14.448 1.00 95.25 196 GLU A CA 1
ATOM 1400 C C . GLU A 1 196 ? 7.787 -6.709 -15.166 1.00 95.25 196 GLU A C 1
ATOM 1402 O O . GLU A 1 196 ? 8.045 -6.741 -16.369 1.00 95.25 196 GLU A O 1
ATOM 1407 N N . LEU A 1 197 ? 7.955 -5.600 -14.438 1.00 91.69 197 LEU A N 1
ATOM 1408 C CA . LEU A 1 197 ? 8.440 -4.344 -15.009 1.00 91.69 197 LEU A CA 1
ATOM 1409 C C . LEU A 1 197 ? 9.868 -4.487 -15.556 1.00 91.69 197 LEU A C 1
ATOM 1411 O O . LEU A 1 197 ? 10.124 -4.091 -16.690 1.00 91.69 197 LEU A O 1
ATOM 1415 N N . ALA A 1 198 ? 10.768 -5.136 -14.808 1.00 89.81 198 ALA A N 1
ATOM 1416 C CA . ALA A 1 198 ? 12.130 -5.411 -15.267 1.00 89.81 198 ALA A CA 1
ATOM 1417 C C . ALA A 1 198 ? 12.141 -6.243 -16.561 1.00 89.81 198 ALA A C 1
ATOM 1419 O O . ALA A 1 198 ? 12.876 -5.923 -17.492 1.00 89.81 198 ALA A O 1
ATOM 1420 N N . VAL A 1 199 ? 11.278 -7.263 -16.667 1.00 90.38 199 VAL A N 1
ATOM 1421 C CA . VAL A 1 199 ? 11.127 -8.065 -17.895 1.00 90.38 199 VAL A CA 1
ATOM 1422 C C . VAL A 1 199 ? 10.649 -7.204 -19.072 1.00 90.38 199 VAL A C 1
ATOM 1424 O O . VAL A 1 199 ? 11.161 -7.350 -20.182 1.00 90.38 199 VAL A O 1
ATOM 1427 N N . MET A 1 200 ? 9.698 -6.289 -18.851 1.00 89.06 200 MET A N 1
ATOM 1428 C CA . MET A 1 200 ? 9.194 -5.379 -19.893 1.00 89.06 200 MET A CA 1
ATOM 1429 C C . MET A 1 200 ? 10.246 -4.373 -20.379 1.00 89.06 200 MET A C 1
ATOM 1431 O O . MET A 1 200 ? 10.183 -3.935 -21.527 1.00 89.06 200 MET A O 1
ATOM 1435 N N . GLU A 1 201 ? 11.200 -4.011 -19.523 1.00 84.00 201 GLU A N 1
ATOM 1436 C CA . GLU A 1 201 ? 12.300 -3.090 -19.833 1.00 84.00 201 GLU A CA 1
ATOM 1437 C C . GLU A 1 201 ? 13.549 -3.798 -20.392 1.00 84.00 201 GLU A C 1
ATOM 1439 O O . GLU A 1 201 ? 14.521 -3.141 -20.760 1.00 84.00 201 GLU A O 1
ATOM 1444 N N . GLY A 1 202 ? 13.521 -5.132 -20.514 1.00 77.19 202 GLY A N 1
ATOM 1445 C CA . GLY A 1 202 ? 14.631 -5.933 -21.040 1.00 77.19 202 GLY A CA 1
ATOM 1446 C C . GLY A 1 202 ? 15.681 -6.342 -19.998 1.00 77.19 202 GLY A C 1
ATOM 1447 O O . GLY A 1 202 ? 16.758 -6.806 -20.374 1.00 77.19 202 GLY A O 1
ATOM 1448 N N . GLY A 1 203 ? 15.385 -6.187 -18.705 1.00 62.00 203 GLY A N 1
ATOM 1449 C CA . GLY A 1 203 ? 16.189 -6.691 -17.590 1.00 62.00 203 GLY A CA 1
ATOM 1450 C C . GLY A 1 203 ? 16.084 -8.212 -17.419 1.00 62.00 203 GLY A C 1
ATOM 1451 O O . GLY A 1 203 ? 15.111 -8.847 -17.832 1.00 62.00 203 GLY A O 1
ATOM 1452 N N . ALA A 1 204 ? 17.104 -8.824 -16.809 1.00 52.28 204 ALA A N 1
ATOM 1453 C CA . ALA A 1 204 ? 17.106 -10.262 -16.545 1.00 52.28 204 ALA A CA 1
ATOM 1454 C C . ALA A 1 204 ? 16.091 -10.615 -15.434 1.00 52.28 204 ALA A C 1
ATOM 1456 O O . ALA A 1 204 ? 16.054 -9.931 -14.407 1.00 52.28 204 ALA A O 1
ATOM 1457 N N . PRO A 1 205 ? 15.285 -11.686 -15.582 1.00 51.78 205 PRO A N 1
ATOM 1458 C CA . PRO A 1 205 ? 14.351 -12.096 -14.541 1.00 51.78 205 PRO A CA 1
ATOM 1459 C C . PRO A 1 205 ? 15.112 -12.475 -13.265 1.00 51.78 205 PRO A C 1
ATOM 1461 O O . PRO A 1 205 ? 16.140 -13.153 -13.321 1.00 51.78 205 PRO A O 1
ATOM 1464 N N . ALA A 1 206 ? 14.598 -12.058 -12.105 1.00 51.44 206 ALA A N 1
ATOM 1465 C CA . ALA A 1 206 ? 15.155 -12.444 -10.816 1.00 51.44 206 ALA A CA 1
ATOM 1466 C C . ALA A 1 206 ? 15.070 -13.971 -10.657 1.00 51.44 206 ALA A C 1
ATOM 1468 O O . ALA A 1 206 ? 14.009 -14.524 -10.372 1.00 51.44 206 ALA A O 1
ATOM 1469 N N . THR A 1 207 ? 16.185 -14.675 -10.846 1.00 42.31 207 THR A N 1
ATOM 1470 C CA . THR A 1 207 ? 16.279 -16.086 -10.475 1.00 42.31 207 THR A CA 1
ATOM 1471 C C . THR A 1 207 ? 16.130 -16.183 -8.963 1.00 42.31 207 THR A C 1
ATOM 1473 O O . THR A 1 207 ? 16.919 -15.587 -8.228 1.00 42.31 207 THR A O 1
ATOM 1476 N N . ALA A 1 208 ? 15.111 -16.914 -8.504 1.00 41.12 208 ALA A N 1
ATOM 1477 C CA . ALA A 1 208 ? 14.906 -17.217 -7.097 1.00 41.12 208 ALA A CA 1
ATOM 1478 C C . ALA A 1 208 ? 16.219 -17.731 -6.491 1.00 41.12 208 ALA A C 1
ATOM 1480 O O . ALA A 1 208 ? 16.748 -18.754 -6.928 1.00 41.12 208 ALA A O 1
ATOM 1481 N N . ALA A 1 209 ? 16.750 -17.012 -5.501 1.00 37.47 209 ALA A N 1
ATOM 1482 C CA . ALA A 1 209 ? 17.873 -17.468 -4.698 1.00 37.47 209 ALA A CA 1
ATOM 1483 C C . ALA A 1 209 ? 17.417 -18.670 -3.853 1.00 37.47 209 ALA A C 1
ATOM 1485 O O . ALA A 1 209 ? 17.039 -18.545 -2.691 1.00 37.47 209 ALA A O 1
ATOM 1486 N N . ALA A 1 210 ? 17.392 -19.848 -4.472 1.00 36.25 210 ALA A N 1
ATOM 1487 C CA . ALA A 1 210 ? 17.249 -21.118 -3.792 1.00 36.25 210 ALA A CA 1
ATOM 1488 C C . ALA A 1 210 ? 18.607 -21.503 -3.186 1.00 36.25 210 ALA A C 1
ATOM 1490 O O . ALA A 1 210 ? 19.582 -21.698 -3.908 1.00 36.25 210 ALA A O 1
ATOM 1491 N N . GLY A 1 211 ? 18.643 -21.649 -1.859 1.00 32.41 211 GLY A N 1
ATOM 1492 C CA . GLY A 1 211 ? 19.653 -22.450 -1.167 1.00 32.41 211 GLY A CA 1
ATOM 1493 C C . GLY A 1 211 ? 20.846 -21.694 -0.584 1.00 32.41 211 GLY A C 1
ATOM 1494 O O . GLY A 1 211 ? 21.977 -21.914 -1.003 1.00 32.41 211 GLY A O 1
ATOM 1495 N N . ALA A 1 212 ? 20.632 -20.916 0.481 1.00 33.69 212 ALA A N 1
ATOM 1496 C CA . ALA A 1 212 ? 21.689 -20.745 1.476 1.00 33.69 212 ALA A CA 1
ATOM 1497 C C . ALA A 1 212 ? 21.783 -22.047 2.290 1.00 33.69 212 ALA A C 1
ATOM 1499 O O . ALA A 1 212 ? 21.005 -22.293 3.212 1.00 33.69 212 ALA A O 1
ATOM 1500 N N . SER A 1 213 ? 22.704 -22.921 1.886 1.00 33.31 213 SER A N 1
ATOM 1501 C CA . SER A 1 213 ? 23.102 -24.111 2.632 1.00 33.31 213 SER A CA 1
ATOM 1502 C C . SER A 1 213 ? 23.523 -23.722 4.050 1.00 33.31 213 SER A C 1
ATOM 1504 O O . SER A 1 213 ? 24.475 -22.961 4.231 1.00 33.31 213 SER A O 1
ATOM 1506 N N . VAL A 1 214 ? 22.838 -24.275 5.050 1.00 36.19 214 VAL A N 1
ATOM 1507 C CA . VAL A 1 214 ? 23.287 -24.267 6.444 1.00 36.19 214 VAL A CA 1
ATOM 1508 C C . VAL A 1 214 ? 24.605 -25.038 6.500 1.00 36.19 214 VAL A C 1
ATOM 1510 O O . VAL A 1 214 ? 24.630 -26.265 6.423 1.00 36.19 214 VAL A O 1
ATOM 1513 N N . GLY A 1 215 ? 25.714 -24.304 6.579 1.00 31.06 215 GLY A N 1
ATOM 1514 C CA . GLY A 1 215 ? 27.030 -24.862 6.850 1.00 31.06 215 GLY A CA 1
ATOM 1515 C C . GLY A 1 215 ? 27.070 -25.391 8.277 1.00 31.06 215 GLY A C 1
ATOM 1516 O O . GLY A 1 215 ? 27.135 -24.627 9.237 1.00 31.06 215 GLY A O 1
ATOM 1517 N N . SER A 1 216 ? 27.030 -26.712 8.411 1.00 38.78 216 SER A N 1
ATOM 1518 C CA . SER A 1 216 ? 27.397 -27.434 9.622 1.00 38.78 216 SER A CA 1
ATOM 1519 C C . SER A 1 216 ? 28.863 -27.152 9.968 1.00 38.78 216 SER A C 1
ATOM 1521 O O . SER A 1 216 ? 29.769 -27.692 9.334 1.00 38.78 216 SER A O 1
ATOM 1523 N N . GLY A 1 217 ? 29.098 -26.314 10.975 1.00 32.22 217 GLY A N 1
ATOM 1524 C CA . GLY A 1 217 ? 30.409 -26.083 11.574 1.00 32.22 217 GLY A CA 1
ATOM 1525 C C . GLY A 1 217 ? 30.484 -26.694 12.968 1.00 32.22 217 GLY A C 1
ATOM 1526 O O . GLY A 1 217 ? 30.299 -25.996 13.956 1.00 32.22 217 GLY A O 1
ATOM 1527 N N . GLN A 1 218 ? 30.739 -28.002 13.041 1.00 39.44 218 GLN A N 1
ATOM 1528 C CA . GLN A 1 218 ? 31.336 -28.621 14.223 1.00 39.44 218 GLN A CA 1
ATOM 1529 C C . GLN A 1 218 ? 32.818 -28.237 14.276 1.00 39.44 218 GLN A C 1
ATOM 1531 O O . GLN A 1 218 ? 33.551 -28.553 13.335 1.00 39.44 218 GLN A O 1
ATOM 1536 N N . ARG A 1 219 ? 33.251 -27.623 15.378 1.00 38.94 219 ARG A N 1
ATOM 1537 C CA . ARG A 1 219 ? 34.407 -28.016 16.206 1.00 38.94 219 ARG A CA 1
ATOM 1538 C C . ARG A 1 219 ? 34.533 -27.083 17.400 1.00 38.94 219 ARG A C 1
ATOM 1540 O O . ARG A 1 219 ? 34.406 -25.860 17.195 1.00 38.94 219 ARG A O 1
#

InterPro domains:
  IPR007342 Pseudouridine-5'-phosphate glycosidase [PF04227] (58-196)
  IPR022830 Indigoidine synthase A-like [G3DSA:3.40.1790.10] (15-58)
  IPR022830 Indigoidine synthase A-like [G3DSA:3.40.1790.10] (59-202)
  IPR022830 Indigoidine synthase A-like [SSF110581] (18-58)
  IPR022830 Indigoidine synthase A-like [SSF110581] (57-197)

Secondary structure (DSSP, 8-state):
---------S--PPPTT----HHHHHHHHTT-------SHHHHT-PPTTHHHHHHHHHH-HHHHHHHHHHTT-EEEEESSSB--BTTBS--S-B-SEEE-SHHHHHHHHHHHHHTT----EEEEPPPPGGGHHHHHHHHHHHHHHHHHHHHHT--GGGHHHHHHHHHHHHHTTHHHHHHHHHHHHHHHHHHHHHHHHHHHTTPPP--------------

Sequence (219 aa):
MAFAAHLCAAAAAPPSGLAVAEEVAAALREGRPVVALESTIISHGMPYPQNLETALEVLDIPRTLEFLETQGVTVAAYGTDELPAFFTRRSGCRAPARVDTPRDAAAMVKASLDLRLGGGMVLAVPIPAECEAEGELVEGAIAAALAEVEGRGVRGAEVTPFLLERIRTTTGGRSLAANIALVKNNAAVGAAVAAELAVMEGGAPATAAAGASVGSGQR

Foldseek 3Di:
DFFFQDLDDDDDDPPPPDDDDVVRVVCSVQLHFDGDDDCCLVPPQDDPPCNVVVLVVLLPVVVVVVVCVVVVAAEEEECDQAAASLLARHSVHGTPYYDHALLRVLVVVVVCVVVVVVHGYGYRYYQPPVRNVLSVQLVVQLVVQVVVCVVVVPDDPCSVVSSVVSSCVSSVCSVVVSNVRVSVRVVVSSSSNSQSNSVVVVRDHPDPPPDPDPDDDDD

pLDDT: mean 74.7, std 20.05, range [23.38, 97.5]